Protein AF-A0A916SJQ5-F1 (afdb_monomer_lite)

Sequence (223 aa):
MTAFSNPFWVRVAGQWWITTVYLLGGLALALVLIFGSTWEMPRIVAALFAVTLALHVLEELNWPAGFHYMLNSVQKSKTPEIGPENRLSDLITNLGVQVLIIGVVIVGGNIATTIAFLIFGIGEAVVHLLFGFIIHRKLKPRGKRTIYGPGTVSALVGFLPVAIIAWVWLGSQSIGGWDIAIAILIIAVMIGVLIRLPMIVIDGRKYPELAYKSLGYFTKFVR

pLDDT: mean 95.33, std 7.26, range [48.41, 98.88]

Foldseek 3Di:
DDPCLDPVNLVVLDCVLLVVLLVLLVVLVVCCVVCVVVADLQLVLLSLVSVLLNVLCCQDPPVLHQVQLLVLVVVVHPCSQQWLDFSNLVSLQSSVVSVVSVVCNVVRHDLLSLLLLLCVLVVLLVVLLVSLVVVCVVQVVLPRDGSDDRSNCSSVVRSNVSSVSSVVVSVPDDDDPVSPVSSVVVNCCSCPPSRPPCSVVVGSVVVSSRGDPDNRPCPSRPD

Radius of gyration: 17.9 Å; chains: 1; bounding box: 52×32×49 Å

InterPro domains:
  IPR025671 Protein of unknown function with HXXEE motif [PF13787] (48-165)

Structure (mmCIF, N/CA/C/O backbone):
data_AF-A0A916SJQ5-F1
#
_entry.id   AF-A0A916SJQ5-F1
#
loop_
_atom_site.group_PDB
_atom_site.id
_atom_site.type_symbol
_atom_site.label_atom_id
_atom_site.label_alt_id
_atom_site.label_comp_id
_atom_site.label_asym_id
_atom_site.label_entity_id
_atom_site.label_seq_id
_atom_site.pdbx_PDB_ins_code
_atom_site.Cartn_x
_atom_site.Cartn_y
_atom_site.Cartn_z
_atom_site.occupancy
_atom_site.B_iso_or_equiv
_atom_site.auth_seq_id
_atom_site.auth_comp_id
_atom_site.auth_asym_id
_atom_site.auth_atom_id
_atom_site.pdbx_PDB_model_num
ATOM 1 N N . MET A 1 1 ? -33.378 -10.296 3.062 1.00 48.41 1 MET A N 1
ATOM 2 C CA . MET A 1 1 ? -31.971 -10.690 3.294 1.00 48.41 1 MET A CA 1
ATOM 3 C C . MET A 1 1 ? -31.126 -9.968 2.263 1.00 48.41 1 MET A C 1
ATOM 5 O O . MET A 1 1 ? -31.432 -10.068 1.083 1.00 48.41 1 MET A O 1
ATOM 9 N N . THR A 1 2 ? -30.158 -9.159 2.684 1.00 51.88 2 THR A N 1
ATOM 10 C CA . THR A 1 2 ? -29.263 -8.451 1.756 1.00 51.88 2 THR A CA 1
ATOM 11 C C . THR A 1 2 ? -28.243 -9.441 1.188 1.00 51.88 2 THR A C 1
ATOM 13 O O . THR A 1 2 ? -27.848 -10.377 1.886 1.00 51.88 2 THR A O 1
ATOM 16 N N . ALA A 1 3 ? -27.813 -9.264 -0.066 1.00 60.88 3 ALA A N 1
ATOM 17 C CA . ALA A 1 3 ? -26.947 -10.222 -0.768 1.00 60.88 3 ALA A CA 1
ATOM 18 C C . ALA A 1 3 ? -25.659 -10.590 0.003 1.00 60.88 3 ALA A C 1
ATOM 20 O O . ALA A 1 3 ? -25.158 -11.701 -0.157 1.00 60.88 3 ALA A O 1
ATOM 21 N N . PHE A 1 4 ? -25.167 -9.693 0.868 1.00 58.34 4 PHE A N 1
ATOM 22 C CA . PHE A 1 4 ? -23.926 -9.853 1.633 1.00 58.34 4 PHE A CA 1
ATOM 23 C C . PHE A 1 4 ? -24.076 -10.505 3.018 1.00 58.34 4 PHE A C 1
ATOM 25 O O . PHE A 1 4 ? -23.086 -10.997 3.543 1.00 58.34 4 PHE A O 1
ATOM 32 N N . SER A 1 5 ? -25.307 -10.664 3.526 1.00 58.31 5 SER A N 1
ATOM 33 C CA . SER A 1 5 ? -25.599 -11.413 4.770 1.00 58.31 5 SER A CA 1
ATOM 34 C C . SER A 1 5 ? -25.456 -12.942 4.635 1.00 58.31 5 SER A C 1
ATOM 36 O O . SER A 1 5 ? -25.729 -13.702 5.564 1.00 58.31 5 SER A O 1
ATOM 38 N N . ASN A 1 6 ? -25.033 -13.416 3.458 1.00 71.38 6 ASN A N 1
ATOM 39 C CA . ASN A 1 6 ? -24.853 -14.827 3.139 1.00 71.38 6 ASN A CA 1
ATOM 40 C C . ASN A 1 6 ? -23.522 -15.361 3.728 1.00 71.38 6 ASN A C 1
ATOM 42 O O . ASN A 1 6 ? -22.472 -14.754 3.491 1.00 71.38 6 ASN A O 1
ATOM 46 N N . PRO A 1 7 ? -23.511 -16.540 4.388 1.00 77.50 7 PRO A N 1
ATOM 47 C CA . PRO A 1 7 ? -22.293 -17.234 4.835 1.00 77.50 7 PRO A CA 1
ATOM 48 C C . PRO A 1 7 ? -21.199 -17.390 3.766 1.00 77.50 7 PRO A C 1
ATOM 50 O O . PRO A 1 7 ? -20.027 -17.589 4.084 1.00 77.50 7 PRO A O 1
ATOM 53 N N . PHE A 1 8 ? -21.560 -17.325 2.485 1.00 85.31 8 PHE A N 1
ATOM 54 C CA . PHE A 1 8 ? -20.627 -17.243 1.368 1.00 85.31 8 PHE A CA 1
ATOM 55 C C . PHE A 1 8 ? -19.673 -16.043 1.479 1.00 85.31 8 PHE A C 1
ATOM 57 O O . PHE A 1 8 ? -18.462 -16.245 1.497 1.00 85.31 8 PHE A O 1
ATOM 64 N N . TRP A 1 9 ? -20.179 -14.816 1.630 1.00 85.69 9 TRP A N 1
ATOM 65 C CA . TRP A 1 9 ? -19.341 -13.609 1.627 1.00 85.69 9 TRP A CA 1
ATOM 66 C C . TRP A 1 9 ? -18.445 -13.506 2.854 1.00 85.69 9 TRP A C 1
ATOM 68 O O . TRP A 1 9 ? -17.303 -13.070 2.751 1.00 85.69 9 TRP A O 1
ATOM 78 N N . VAL A 1 10 ? -18.913 -14.001 3.999 1.00 85.81 10 VAL A N 1
ATOM 79 C CA . VAL A 1 10 ? -18.096 -14.109 5.215 1.00 85.81 10 VAL A CA 1
ATOM 80 C C . VAL A 1 10 ? -16.912 -15.062 5.013 1.00 85.81 10 VAL A C 1
ATOM 82 O O . VAL A 1 10 ? -15.823 -14.788 5.524 1.00 85.81 10 VAL A O 1
ATOM 85 N N . ARG A 1 11 ? -17.107 -16.161 4.265 1.00 86.75 11 ARG A N 1
ATOM 86 C CA . ARG A 1 11 ? -16.040 -17.109 3.894 1.00 86.75 11 ARG A CA 1
ATOM 87 C C . ARG A 1 11 ? -15.085 -16.517 2.860 1.00 86.75 11 ARG A C 1
ATOM 89 O O . ARG A 1 11 ? -13.876 -16.671 3.008 1.00 86.75 11 ARG A O 1
ATOM 96 N N . VAL A 1 12 ? -15.611 -15.803 1.863 1.00 87.81 12 VAL A N 1
ATOM 97 C CA . VAL A 1 12 ? -14.802 -15.071 0.874 1.00 87.81 12 VAL A CA 1
ATOM 98 C C . VAL A 1 12 ? -13.928 -14.026 1.568 1.00 87.81 12 VAL A C 1
ATOM 100 O O . VAL A 1 12 ? -12.728 -13.998 1.333 1.00 87.81 12 VAL A O 1
ATOM 103 N N . ALA A 1 13 ? -14.469 -13.267 2.520 1.00 88.25 13 ALA A N 1
ATOM 104 C CA . ALA A 1 13 ? -13.726 -12.318 3.354 1.00 88.25 13 ALA A CA 1
ATOM 105 C C . ALA A 1 13 ? -12.885 -12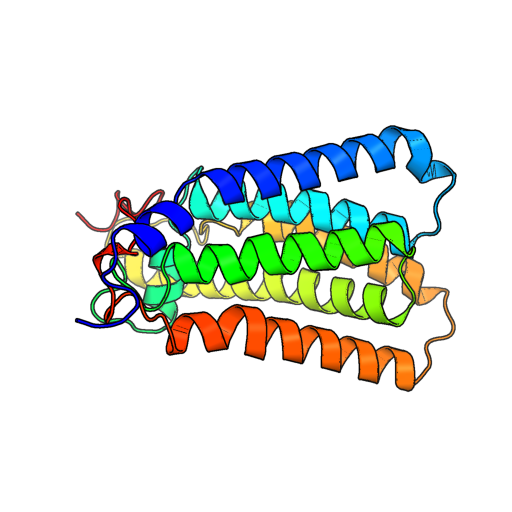.988 4.471 1.00 88.25 13 ALA A C 1
ATOM 107 O O . ALA A 1 13 ? -12.575 -12.368 5.494 1.00 88.25 13 ALA A O 1
ATOM 108 N N . GLY A 1 14 ? -12.578 -14.282 4.329 1.00 88.19 14 GLY A N 1
ATOM 109 C CA . GLY A 1 14 ? -11.693 -15.041 5.212 1.00 88.19 14 GLY A CA 1
ATOM 110 C C . GLY A 1 14 ? -10.219 -14.651 5.049 1.00 88.19 14 GLY A C 1
ATOM 111 O O . GLY A 1 14 ? -9.904 -13.562 4.595 1.00 88.19 14 GLY A O 1
ATOM 112 N N . GLN A 1 15 ? -9.301 -15.540 5.430 1.00 88.25 15 GLN A N 1
ATOM 113 C CA . GLN A 1 15 ? -7.854 -15.251 5.440 1.00 88.25 15 GLN A CA 1
ATOM 114 C C . GLN A 1 15 ? -7.110 -15.668 4.159 1.00 88.25 15 GLN A C 1
ATOM 116 O O . GLN A 1 15 ? -5.969 -15.264 3.960 1.00 88.25 15 GLN A O 1
ATOM 121 N N . TRP A 1 16 ? -7.735 -16.456 3.275 1.00 93.31 16 TRP A N 1
ATOM 122 C CA . TRP A 1 16 ? -7.068 -17.020 2.092 1.00 93.31 16 TRP A CA 1
ATOM 123 C C . TRP A 1 16 ? -6.455 -15.943 1.187 1.00 93.31 16 TRP A C 1
ATOM 125 O O . TRP A 1 16 ? -5.341 -16.118 0.705 1.00 93.31 16 TRP A O 1
ATOM 135 N N . TRP A 1 17 ? -7.142 -14.812 1.002 1.00 95.19 17 TRP A N 1
ATOM 136 C CA . TRP A 1 17 ? -6.682 -13.738 0.125 1.00 95.19 17 TRP A CA 1
ATOM 137 C C . TRP A 1 17 ? -5.464 -13.009 0.699 1.00 95.19 17 TRP A C 1
ATOM 139 O O . TRP A 1 17 ? -4.585 -12.615 -0.060 1.00 95.19 17 TRP A O 1
ATOM 149 N N . ILE A 1 18 ? -5.369 -12.886 2.028 1.00 95.25 18 ILE A N 1
ATOM 150 C CA . ILE A 1 18 ? -4.192 -12.325 2.707 1.00 95.25 18 ILE A CA 1
ATOM 151 C C . ILE A 1 18 ? -2.992 -13.238 2.450 1.00 95.25 18 ILE A C 1
ATOM 153 O O . ILE A 1 18 ? -1.923 -12.772 2.063 1.00 95.25 18 ILE A O 1
ATOM 157 N N . THR A 1 19 ? -3.185 -14.557 2.570 1.00 96.19 19 THR A N 1
ATOM 158 C CA . THR A 1 19 ? -2.159 -15.538 2.195 1.00 96.19 19 THR A CA 1
ATOM 159 C C . THR A 1 19 ? -1.771 -15.408 0.722 1.00 96.19 19 THR A C 1
ATOM 161 O O . THR A 1 19 ? -0.585 -15.439 0.408 1.00 96.19 19 THR A O 1
ATOM 164 N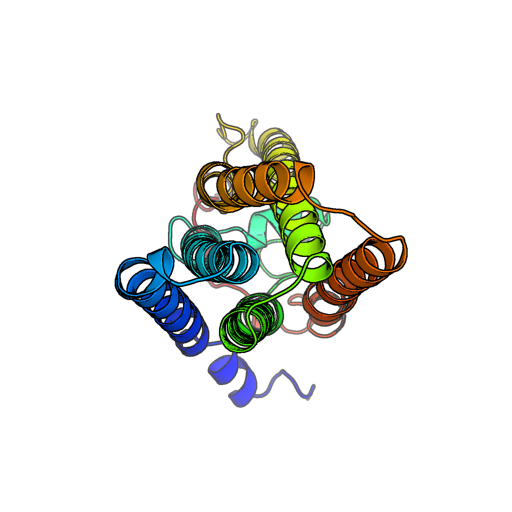 N . THR A 1 20 ? -2.731 -15.207 -0.185 1.00 97.62 20 THR A N 1
ATOM 165 C CA . THR A 1 20 ? -2.445 -14.969 -1.607 1.00 97.62 20 THR A CA 1
ATOM 166 C C . THR A 1 20 ? -1.604 -13.710 -1.817 1.00 97.62 20 THR A C 1
ATOM 168 O O . THR A 1 20 ? -0.624 -13.769 -2.553 1.00 97.62 20 THR A O 1
ATOM 171 N N . VAL A 1 21 ? -1.922 -12.599 -1.146 1.00 98.31 21 VAL A N 1
ATOM 172 C CA . VAL A 1 21 ? -1.117 -11.369 -1.212 1.00 98.31 21 VAL A CA 1
ATOM 173 C C . VAL A 1 21 ? 0.323 -11.636 -0.758 1.00 98.31 21 VAL A C 1
ATOM 175 O O . VAL A 1 21 ? 1.259 -11.248 -1.456 1.00 98.31 21 VAL A O 1
ATOM 178 N N . TYR A 1 22 ? 0.520 -12.368 0.344 1.00 98.06 22 TYR A N 1
ATOM 179 C CA . TYR A 1 22 ? 1.862 -12.731 0.815 1.00 98.06 22 TYR A CA 1
ATOM 180 C C . TYR A 1 22 ? 2.620 -13.619 -0.169 1.00 98.06 22 TYR A C 1
ATOM 182 O O . TYR A 1 22 ? 3.805 -13.390 -0.403 1.00 98.06 22 TYR A O 1
ATOM 190 N N . LEU A 1 23 ? 1.953 -14.605 -0.773 1.00 98.38 23 LEU A N 1
ATOM 191 C CA . LEU A 1 23 ? 2.570 -15.468 -1.780 1.00 98.38 23 LEU A CA 1
ATOM 192 C C . LEU A 1 23 ? 2.992 -14.672 -3.018 1.00 98.38 23 LEU A C 1
ATOM 194 O O . LEU A 1 23 ? 4.098 -14.866 -3.514 1.00 98.38 23 LEU A O 1
ATOM 198 N N . LEU A 1 24 ? 2.150 -13.749 -3.490 1.00 98.62 24 LEU A N 1
ATOM 199 C CA . LEU A 1 24 ? 2.468 -12.893 -4.635 1.00 98.62 24 LEU A CA 1
ATOM 200 C C . LEU A 1 24 ? 3.624 -11.933 -4.328 1.00 98.62 24 LEU A C 1
ATOM 202 O O . LEU A 1 24 ? 4.515 -11.779 -5.160 1.00 98.62 24 LEU A O 1
ATOM 206 N N . GLY A 1 25 ? 3.649 -11.326 -3.137 1.00 98.56 25 GLY A N 1
ATOM 207 C CA . GLY A 1 25 ? 4.765 -10.488 -2.696 1.00 98.56 25 GLY A CA 1
ATOM 208 C C . GLY A 1 25 ? 6.066 -11.280 -2.543 1.00 98.56 25 GLY A C 1
ATOM 209 O O . GLY A 1 25 ? 7.104 -10.870 -3.053 1.00 98.56 25 GLY A O 1
ATOM 210 N N . GLY A 1 26 ? 6.016 -12.456 -1.913 1.00 98.62 26 GLY A N 1
ATOM 211 C CA . GLY A 1 26 ? 7.176 -13.340 -1.768 1.00 98.62 26 GLY A CA 1
ATOM 212 C C . GLY A 1 26 ? 7.719 -13.833 -3.112 1.00 98.62 26 GLY A C 1
ATOM 213 O O . GLY A 1 26 ? 8.932 -13.842 -3.321 1.00 98.62 26 GLY A O 1
ATOM 214 N N . LEU A 1 27 ? 6.834 -14.177 -4.052 1.00 98.50 27 LEU A N 1
ATOM 215 C CA . LEU A 1 27 ? 7.220 -14.545 -5.412 1.00 98.50 27 LEU A CA 1
ATOM 216 C C . LEU A 1 27 ? 7.866 -13.366 -6.150 1.00 98.50 27 LEU A C 1
ATOM 218 O O . LEU A 1 27 ? 8.914 -13.544 -6.764 1.00 98.50 27 LEU A O 1
ATOM 222 N N . ALA A 1 28 ? 7.287 -12.165 -6.065 1.00 98.56 28 ALA A N 1
ATOM 223 C CA . ALA A 1 28 ? 7.872 -10.969 -6.666 1.00 98.56 28 ALA A CA 1
ATOM 224 C C . ALA A 1 28 ? 9.284 -10.695 -6.120 1.00 98.56 28 ALA A C 1
ATOM 226 O O . ALA A 1 28 ? 10.193 -10.423 -6.903 1.00 98.56 28 ALA A O 1
ATOM 227 N N . LEU A 1 29 ? 9.493 -10.852 -4.806 1.00 98.62 29 LEU A N 1
ATOM 228 C CA . LEU A 1 29 ? 10.816 -10.730 -4.191 1.00 98.62 29 LEU A CA 1
ATOM 229 C C . LEU A 1 29 ? 11.799 -11.756 -4.763 1.00 98.62 29 LEU A C 1
ATOM 231 O O . LEU A 1 29 ? 12.892 -11.386 -5.184 1.00 98.62 29 LEU A O 1
ATOM 235 N N . ALA A 1 30 ? 11.410 -13.032 -4.810 1.00 98.56 30 ALA A N 1
ATOM 236 C CA . ALA A 1 30 ? 12.259 -14.090 -5.350 1.00 98.56 30 ALA A CA 1
ATOM 237 C C . ALA A 1 30 ? 12.652 -13.808 -6.809 1.00 98.56 30 ALA A C 1
ATOM 239 O O . ALA A 1 30 ? 13.822 -13.928 -7.169 1.00 98.56 30 ALA A O 1
ATOM 240 N N . LEU A 1 31 ? 11.701 -13.368 -7.637 1.00 98.12 31 LEU A N 1
ATOM 241 C CA . LEU A 1 31 ? 11.968 -13.040 -9.035 1.00 98.12 31 LEU A CA 1
ATOM 242 C C . LEU A 1 31 ? 12.902 -11.833 -9.188 1.00 98.12 31 LEU A C 1
ATOM 244 O O . LEU A 1 31 ? 13.791 -11.879 -10.032 1.00 98.12 31 LEU A O 1
ATOM 248 N N . VAL A 1 32 ? 12.762 -10.790 -8.362 1.00 98.25 32 VAL A N 1
ATOM 249 C CA . VAL A 1 32 ? 13.698 -9.649 -8.362 1.00 98.25 32 VAL A CA 1
ATOM 250 C C . VAL A 1 32 ? 15.103 -10.090 -7.957 1.00 98.25 32 VAL A C 1
ATOM 252 O O . VAL A 1 32 ? 16.071 -9.672 -8.583 1.00 98.25 32 VAL A O 1
ATOM 255 N N . LEU A 1 33 ? 15.241 -10.958 -6.953 1.00 98.31 33 LEU A N 1
ATOM 256 C CA . LEU A 1 33 ? 16.553 -11.438 -6.510 1.00 98.31 33 LEU A CA 1
ATOM 257 C C . LEU A 1 33 ? 17.249 -12.322 -7.557 1.00 98.31 33 LEU A C 1
ATOM 259 O O . LEU A 1 33 ? 18.470 -12.278 -7.668 1.00 98.31 33 LEU A O 1
ATOM 263 N N . ILE A 1 34 ? 16.488 -13.112 -8.321 1.00 98.25 34 ILE A N 1
ATOM 264 C CA . ILE A 1 34 ? 17.036 -14.036 -9.327 1.00 98.25 34 ILE A CA 1
ATOM 265 C C . ILE A 1 34 ? 17.270 -13.335 -10.671 1.00 98.25 34 ILE A C 1
ATOM 267 O O . ILE A 1 34 ? 18.305 -13.535 -11.302 1.00 98.25 34 ILE A O 1
ATOM 271 N N . PHE A 1 35 ? 16.310 -12.527 -11.123 1.00 97.69 35 PHE A N 1
ATOM 272 C CA . PHE A 1 35 ? 16.274 -11.980 -12.483 1.00 97.69 35 PHE A CA 1
ATOM 273 C C . PHE A 1 35 ? 16.364 -10.455 -12.543 1.00 97.69 35 PHE A C 1
ATOM 275 O O . PHE A 1 35 ? 16.456 -9.906 -13.640 1.00 97.69 35 PHE A O 1
ATOM 282 N N . GLY A 1 36 ? 16.349 -9.750 -11.410 1.00 96.25 36 GLY A N 1
ATOM 283 C CA . GLY A 1 36 ? 16.251 -8.289 -11.376 1.00 96.25 36 GLY A CA 1
ATOM 284 C C . GLY A 1 36 ? 17.376 -7.568 -12.116 1.00 96.25 36 GLY A C 1
ATOM 285 O O . GLY A 1 36 ? 17.129 -6.524 -12.703 1.00 96.25 36 GLY A O 1
ATOM 286 N N . SER A 1 37 ? 18.578 -8.148 -12.189 1.00 97.19 37 SER A N 1
ATOM 287 C CA . SER A 1 37 ? 19.696 -7.595 -12.973 1.00 97.19 37 SER A CA 1
ATOM 288 C C . SER A 1 37 ? 19.446 -7.566 -14.486 1.00 97.19 37 SER A C 1
ATOM 290 O O . SER A 1 37 ? 20.139 -6.853 -15.204 1.00 97.19 37 SER A O 1
ATOM 292 N N . THR A 1 38 ? 18.466 -8.332 -14.972 1.00 97.69 38 THR A N 1
ATOM 293 C CA . THR A 1 38 ? 18.072 -8.406 -16.389 1.00 97.69 38 THR A CA 1
ATOM 294 C C . THR A 1 38 ? 16.826 -7.579 -16.704 1.00 97.69 38 THR A C 1
ATOM 296 O O . THR A 1 38 ? 16.363 -7.566 -17.843 1.00 97.69 38 THR A O 1
ATOM 299 N N . TRP A 1 39 ? 16.222 -6.946 -15.697 1.00 98.31 39 TRP A N 1
ATOM 300 C CA . TRP A 1 39 ? 14.952 -6.249 -15.836 1.00 98.31 39 TRP A CA 1
ATOM 301 C C . TRP A 1 39 ? 15.143 -4.747 -15.987 1.00 98.31 39 TRP A C 1
ATOM 303 O O . TRP A 1 39 ? 15.966 -4.132 -15.315 1.00 98.31 39 TRP A O 1
ATOM 313 N N . GLU A 1 40 ? 14.291 -4.149 -16.814 1.00 98.19 40 GLU A N 1
ATOM 314 C CA . GLU A 1 40 ? 14.144 -2.701 -16.869 1.00 98.19 40 GLU A CA 1
ATOM 315 C C . GLU A 1 40 ? 13.572 -2.159 -15.554 1.00 98.19 40 GLU A C 1
ATOM 317 O O . GLU A 1 40 ? 12.765 -2.807 -14.873 1.00 98.19 40 GLU A O 1
ATOM 322 N N . MET A 1 41 ? 13.954 -0.928 -15.216 1.00 98.44 41 MET A N 1
ATOM 323 C CA . MET A 1 41 ? 13.602 -0.320 -13.933 1.00 98.44 41 MET A CA 1
ATOM 324 C C . MET A 1 41 ? 12.088 -0.259 -13.649 1.00 98.44 41 MET A C 1
ATOM 326 O O . MET A 1 41 ? 11.715 -0.539 -12.511 1.00 98.44 41 MET A O 1
ATOM 330 N N . PRO A 1 42 ? 11.183 0.022 -14.615 1.00 98.69 42 PRO A N 1
ATOM 331 C CA . PRO A 1 42 ? 9.738 -0.018 -14.363 1.00 98.69 42 PRO A CA 1
ATOM 332 C C . PRO A 1 42 ? 9.242 -1.363 -13.817 1.00 98.69 42 PRO A C 1
ATOM 334 O O . PRO A 1 42 ? 8.416 -1.391 -12.903 1.00 98.69 42 PRO A O 1
ATOM 337 N N . ARG A 1 43 ? 9.788 -2.483 -14.313 1.00 98.75 43 ARG A N 1
ATOM 338 C CA . ARG A 1 43 ? 9.455 -3.820 -13.808 1.00 98.75 43 ARG A CA 1
ATOM 339 C C . ARG A 1 43 ? 9.979 -4.020 -12.390 1.00 98.75 43 ARG A C 1
ATOM 341 O O . ARG A 1 43 ? 9.258 -4.565 -11.556 1.00 98.75 43 ARG A O 1
ATOM 348 N N . ILE A 1 44 ? 11.204 -3.570 -12.111 1.00 98.75 44 ILE A N 1
ATOM 349 C CA . ILE A 1 44 ? 11.795 -3.634 -10.766 1.00 98.75 44 ILE A CA 1
ATOM 350 C C . ILE A 1 44 ? 10.944 -2.827 -9.780 1.00 98.75 44 ILE A C 1
ATOM 352 O O . ILE A 1 44 ? 10.569 -3.355 -8.738 1.00 98.75 44 ILE A O 1
ATOM 356 N N . VAL A 1 45 ? 10.573 -1.589 -10.124 1.00 98.75 45 VAL A N 1
ATOM 357 C CA . VAL A 1 45 ? 9.705 -0.732 -9.300 1.00 98.75 45 VAL A CA 1
ATOM 358 C C . VAL A 1 45 ? 8.373 -1.423 -9.020 1.00 98.75 45 VAL A C 1
ATOM 360 O O . VAL A 1 45 ? 7.980 -1.517 -7.859 1.00 98.75 45 VAL A O 1
ATOM 363 N N . ALA A 1 46 ? 7.708 -1.962 -10.047 1.00 98.81 46 ALA A N 1
ATOM 364 C CA . ALA A 1 46 ? 6.448 -2.684 -9.882 1.00 98.81 46 ALA A CA 1
ATOM 365 C C . ALA A 1 46 ? 6.598 -3.902 -8.956 1.00 98.81 46 ALA A C 1
ATOM 367 O O . ALA A 1 46 ? 5.776 -4.119 -8.066 1.00 98.81 46 ALA A O 1
ATOM 368 N N . ALA A 1 47 ? 7.669 -4.681 -9.118 1.00 98.81 47 ALA A N 1
ATOM 369 C CA . ALA A 1 47 ? 7.908 -5.861 -8.298 1.00 98.81 47 ALA A CA 1
ATOM 370 C C . ALA A 1 47 ? 8.222 -5.490 -6.841 1.00 98.81 47 ALA A C 1
ATOM 372 O O . ALA A 1 47 ? 7.662 -6.091 -5.929 1.00 98.81 47 ALA A O 1
ATOM 373 N N . LEU A 1 48 ? 9.030 -4.455 -6.597 1.00 98.81 48 LEU A N 1
ATOM 374 C CA . LEU A 1 48 ? 9.289 -3.944 -5.247 1.00 98.81 48 LEU A CA 1
ATOM 375 C C . LEU A 1 48 ? 8.024 -3.363 -4.590 1.00 98.81 48 LEU A C 1
ATOM 377 O O . LEU A 1 48 ? 7.825 -3.529 -3.383 1.00 98.81 48 LEU A O 1
ATOM 381 N N . PHE A 1 49 ? 7.137 -2.747 -5.376 1.00 98.69 49 PHE A N 1
ATOM 382 C CA . PHE A 1 49 ? 5.803 -2.347 -4.925 1.00 98.69 49 PHE A CA 1
ATOM 383 C C . PHE A 1 49 ? 4.955 -3.552 -4.512 1.00 98.69 49 PHE A C 1
ATOM 385 O O . PHE A 1 49 ? 4.328 -3.514 -3.457 1.00 98.69 49 PHE A O 1
ATOM 392 N N . ALA A 1 50 ? 4.982 -4.641 -5.286 1.00 98.81 50 ALA A N 1
ATOM 393 C CA . ALA A 1 50 ? 4.281 -5.883 -4.959 1.00 98.81 50 ALA A CA 1
ATOM 394 C C . ALA A 1 50 ? 4.790 -6.513 -3.651 1.00 98.81 50 ALA A C 1
ATOM 396 O O . ALA A 1 50 ? 3.997 -7.038 -2.869 1.00 98.81 50 ALA A O 1
ATOM 397 N N . VAL A 1 51 ? 6.103 -6.457 -3.403 1.00 98.81 51 VAL A N 1
ATOM 398 C CA . VAL A 1 51 ? 6.711 -6.902 -2.137 1.00 98.81 51 VAL A CA 1
ATOM 399 C C . VAL A 1 51 ? 6.238 -6.023 -0.986 1.00 98.81 51 VAL A C 1
ATOM 401 O O . VAL A 1 51 ? 5.813 -6.520 0.056 1.00 98.81 51 VAL A O 1
ATOM 404 N N . THR A 1 52 ? 6.288 -4.707 -1.179 1.00 98.75 52 THR A N 1
ATOM 405 C CA . THR A 1 52 ? 5.937 -3.749 -0.134 1.00 98.75 52 THR A CA 1
ATOM 406 C C . THR A 1 52 ? 4.459 -3.814 0.218 1.00 98.75 52 THR A C 1
ATOM 408 O O . THR A 1 52 ? 4.139 -3.786 1.401 1.00 98.75 52 THR A O 1
ATOM 411 N N . LEU A 1 53 ? 3.559 -3.965 -0.757 1.00 98.62 53 LEU A N 1
ATOM 412 C CA . LEU A 1 53 ? 2.130 -4.107 -0.486 1.00 98.62 53 LEU A CA 1
ATOM 413 C C . LEU A 1 53 ? 1.840 -5.344 0.374 1.00 98.62 53 LEU A C 1
ATOM 415 O O . LEU A 1 53 ? 1.043 -5.265 1.304 1.00 98.62 53 LEU A O 1
ATOM 419 N N . ALA A 1 54 ? 2.546 -6.457 0.162 1.00 98.62 54 ALA A N 1
ATOM 420 C CA . ALA A 1 54 ? 2.420 -7.619 1.039 1.00 98.62 54 ALA A CA 1
ATOM 421 C C . ALA A 1 54 ? 2.862 -7.327 2.485 1.00 98.62 54 ALA A C 1
ATOM 423 O O . ALA A 1 54 ? 2.182 -7.732 3.430 1.00 98.62 54 ALA A O 1
ATOM 424 N N . LEU A 1 55 ? 3.959 -6.588 2.672 1.00 98.56 55 LEU A N 1
ATOM 425 C CA . LEU A 1 55 ? 4.406 -6.142 3.999 1.00 98.56 55 LEU A CA 1
ATOM 426 C C . LEU A 1 55 ? 3.452 -5.112 4.622 1.00 98.56 55 LEU A C 1
ATOM 428 O O . LEU A 1 55 ? 3.276 -5.088 5.838 1.00 98.56 55 LEU A O 1
ATOM 432 N N . HIS A 1 56 ? 2.825 -4.282 3.795 1.00 98.50 56 HIS A N 1
ATOM 433 C CA . HIS A 1 56 ? 1.855 -3.283 4.218 1.00 98.50 56 HIS A CA 1
ATOM 434 C C . HIS A 1 56 ? 0.579 -3.939 4.740 1.00 98.50 56 HIS A C 1
ATOM 436 O O . HIS A 1 56 ? 0.193 -3.707 5.882 1.00 98.50 56 HIS A O 1
ATOM 442 N N . VAL A 1 57 ? 0.020 -4.883 3.978 1.00 98.00 57 VAL A N 1
ATOM 443 C CA . VAL A 1 57 ? -1.118 -5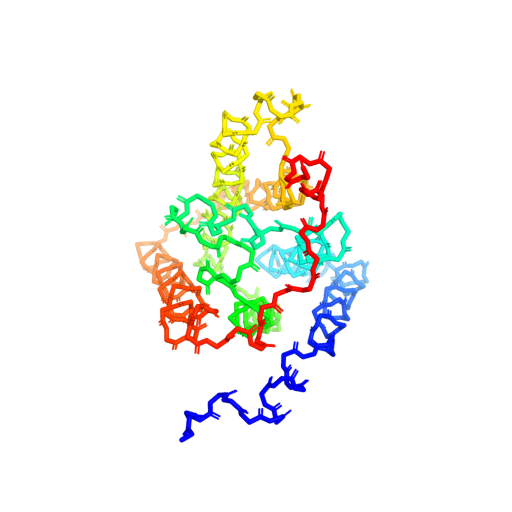.714 4.398 1.00 98.00 57 VAL A CA 1
ATOM 444 C C . VAL A 1 57 ? -0.804 -6.479 5.685 1.00 98.00 57 VAL A C 1
ATOM 446 O O . VAL A 1 57 ? -1.650 -6.564 6.579 1.00 98.00 57 VAL A O 1
ATOM 449 N N . LEU A 1 58 ? 0.422 -6.999 5.819 1.00 97.56 58 LEU A N 1
ATOM 450 C CA . LEU A 1 58 ? 0.874 -7.621 7.062 1.00 97.56 58 LEU A CA 1
ATOM 451 C C . LEU A 1 58 ? 0.783 -6.642 8.232 1.00 97.56 58 LEU A C 1
ATOM 453 O O . LEU A 1 58 ? 0.183 -6.984 9.253 1.00 97.56 58 LEU A O 1
ATOM 457 N N . GLU A 1 59 ? 1.337 -5.440 8.084 1.00 98.31 59 GLU A N 1
ATOM 458 C CA . GLU A 1 59 ? 1.336 -4.432 9.141 1.00 98.31 59 GLU A CA 1
ATOM 459 C C . GLU A 1 59 ? -0.083 -4.000 9.542 1.00 98.31 59 GLU A C 1
ATOM 461 O O . GLU A 1 59 ? -0.426 -3.937 10.729 1.00 98.31 59 GLU A O 1
ATOM 466 N N . GLU A 1 60 ? -0.918 -3.724 8.546 1.00 97.56 60 GLU A N 1
ATOM 467 C CA . GLU A 1 60 ? -2.255 -3.165 8.706 1.00 97.56 60 GLU A CA 1
ATOM 468 C C . GLU A 1 60 ? -3.276 -4.145 9.277 1.00 97.56 60 GLU A C 1
ATOM 470 O O . GLU A 1 60 ? -4.135 -3.743 10.080 1.00 97.56 60 GLU A O 1
ATOM 475 N N . LEU A 1 61 ? -3.185 -5.420 8.883 1.00 95.44 61 LEU A N 1
ATOM 476 C CA . LEU A 1 61 ? -4.249 -6.401 9.114 1.00 95.44 61 LEU A CA 1
ATOM 477 C C . LEU A 1 61 ? -3.866 -7.521 10.079 1.00 95.44 61 LEU A C 1
ATOM 479 O O . LEU A 1 61 ? -4.736 -7.997 10.810 1.00 95.44 61 LEU A O 1
ATOM 483 N N . ASN A 1 62 ? -2.591 -7.918 10.127 1.00 94.38 62 ASN A N 1
ATOM 484 C CA . ASN A 1 62 ? -2.167 -9.099 10.884 1.00 94.38 62 ASN A CA 1
ATOM 485 C C . ASN A 1 62 ? -1.223 -8.770 12.048 1.00 94.38 62 ASN A C 1
ATOM 487 O O . ASN A 1 62 ? -1.404 -9.318 13.137 1.00 94.38 62 ASN A O 1
ATOM 491 N N . TRP A 1 63 ? -0.231 -7.894 11.860 1.00 94.62 63 TRP A N 1
ATOM 492 C CA . TRP A 1 63 ? 0.737 -7.572 12.905 1.00 94.62 63 TRP A CA 1
ATOM 493 C C . TRP A 1 63 ? 1.382 -6.183 12.740 1.00 94.62 63 TRP A C 1
ATOM 495 O O . TRP A 1 63 ? 2.221 -6.014 11.864 1.00 94.62 63 TRP A O 1
ATOM 505 N N . PRO A 1 64 ? 1.077 -5.199 13.609 1.00 96.19 64 PRO A N 1
ATOM 506 C CA . PRO A 1 64 ? 0.269 -5.308 14.826 1.00 96.19 64 PRO A CA 1
ATOM 507 C C . PRO A 1 64 ? -1.247 -5.214 14.587 1.00 96.19 64 PRO A C 1
ATOM 509 O O . PRO A 1 64 ? -2.005 -5.277 15.560 1.00 96.19 64 PRO A O 1
ATOM 512 N N . ALA A 1 65 ? -1.678 -5.074 13.330 1.00 96.62 65 ALA A N 1
ATOM 513 C CA . ALA A 1 65 ? -3.067 -4.921 12.913 1.00 96.62 65 ALA A CA 1
ATOM 514 C C . ALA A 1 65 ? -3.762 -3.654 13.447 1.00 96.62 65 ALA A C 1
ATOM 516 O O . ALA A 1 65 ? -3.306 -2.995 14.387 1.00 96.62 65 ALA A O 1
ATOM 517 N N . GLY A 1 66 ? -4.935 -3.349 12.892 1.00 96.88 66 GLY A N 1
ATOM 518 C CA . GLY A 1 66 ? -5.832 -2.305 13.397 1.00 96.88 66 GLY A CA 1
ATOM 519 C C . GLY A 1 66 ? -5.952 -1.080 12.497 1.00 96.88 66 GLY A C 1
ATOM 520 O O . GLY A 1 66 ? -6.478 -0.062 12.953 1.00 96.88 66 GLY A O 1
ATOM 521 N N . PHE A 1 67 ? -5.487 -1.160 11.245 1.00 97.81 67 PHE A N 1
ATOM 522 C CA . PHE A 1 67 ? -5.671 -0.080 10.276 1.00 97.81 67 PHE A CA 1
ATOM 523 C C . PHE A 1 67 ? -7.150 0.292 10.116 1.00 97.81 67 PHE A C 1
ATOM 525 O O . PHE A 1 67 ? -7.481 1.465 10.259 1.00 97.81 67 PHE A O 1
ATOM 532 N N . HIS A 1 68 ? -8.047 -0.698 10.024 1.00 97.06 68 HIS A N 1
ATOM 533 C CA . HIS A 1 68 ? -9.493 -0.461 9.944 1.00 97.06 68 HIS A CA 1
ATOM 534 C C . HIS A 1 68 ? -10.045 0.468 11.021 1.00 97.06 68 HIS A C 1
ATOM 536 O O . HIS A 1 68 ? -10.793 1.403 10.735 1.00 97.06 68 HIS A O 1
ATOM 542 N N . TYR A 1 69 ? -9.631 0.287 12.274 1.00 97.38 69 TYR A N 1
ATOM 543 C CA . TYR A 1 69 ? -10.077 1.158 13.353 1.00 97.38 69 TYR A CA 1
ATOM 544 C C . TYR A 1 69 ? -9.549 2.590 13.178 1.00 97.38 69 TYR A C 1
ATOM 546 O O . TYR A 1 69 ? -10.266 3.562 13.456 1.00 97.38 69 TYR A O 1
ATOM 554 N N . MET A 1 70 ? -8.299 2.738 12.722 1.00 97.69 70 MET A N 1
ATOM 555 C CA . MET A 1 70 ? -7.699 4.037 12.423 1.00 97.69 70 MET A CA 1
ATOM 556 C C . MET A 1 70 ? -8.421 4.721 11.264 1.00 97.69 70 MET A C 1
ATOM 558 O O . MET A 1 70 ? -8.887 5.848 11.442 1.00 97.69 70 MET A O 1
ATOM 562 N N . LEU A 1 71 ? -8.567 4.046 10.123 1.00 97.44 71 LEU A N 1
ATOM 563 C CA . LEU A 1 71 ? -9.200 4.601 8.934 1.00 97.44 71 LEU A CA 1
ATOM 564 C C . LEU A 1 71 ? -10.657 4.982 9.215 1.00 97.44 71 LEU A C 1
ATOM 566 O O . LEU A 1 71 ? -11.073 6.111 8.940 1.00 97.44 71 LEU A O 1
ATOM 570 N N . ASN A 1 72 ? -11.423 4.099 9.855 1.00 97.56 72 ASN A N 1
ATOM 571 C CA . ASN A 1 72 ? -12.810 4.381 10.222 1.00 97.56 72 ASN A CA 1
ATOM 572 C C . ASN A 1 72 ? -12.922 5.540 11.221 1.00 97.56 72 ASN A C 1
ATOM 574 O O . ASN A 1 72 ? -13.839 6.363 11.131 1.00 97.56 72 ASN A O 1
ATOM 578 N N . SER A 1 73 ? -11.972 5.652 12.156 1.00 96.81 73 SER A N 1
ATOM 579 C CA . SER A 1 73 ? -11.891 6.789 13.078 1.00 96.81 73 SER A CA 1
ATOM 580 C C . SER A 1 73 ? -11.600 8.104 12.357 1.00 96.81 73 SER A C 1
ATOM 582 O O . SER A 1 73 ? -12.219 9.116 12.690 1.00 96.81 73 SER A O 1
ATOM 584 N N . VAL A 1 74 ? -10.678 8.106 11.391 1.00 95.88 74 VAL A N 1
ATOM 585 C CA . VAL A 1 74 ? -10.341 9.287 10.579 1.00 95.88 74 VAL A CA 1
ATOM 586 C C . VAL A 1 74 ? -11.530 9.704 9.711 1.00 95.88 74 VAL A C 1
ATOM 588 O O . VAL A 1 74 ? -11.830 10.892 9.610 1.00 95.88 74 VAL A O 1
ATOM 591 N N . GLN A 1 75 ? -12.291 8.738 9.194 1.00 94.69 75 GLN A N 1
ATOM 592 C CA . GLN A 1 75 ? -13.556 8.968 8.488 1.00 94.69 75 GLN A CA 1
ATOM 593 C C . GLN A 1 75 ? -14.721 9.380 9.402 1.00 94.69 75 GLN A C 1
ATOM 595 O O . GLN A 1 75 ? -15.863 9.472 8.951 1.00 94.69 75 GLN A O 1
ATOM 600 N N . LYS A 1 76 ? -14.447 9.663 10.682 1.00 94.25 76 LYS A N 1
ATOM 601 C CA . LYS A 1 76 ? -15.424 10.124 11.677 1.00 94.25 76 LYS A CA 1
ATOM 602 C C . LYS A 1 76 ? -16.582 9.141 11.886 1.00 94.25 76 LYS A C 1
ATOM 604 O O . LYS A 1 76 ? -17.698 9.553 12.206 1.00 94.25 76 LYS A O 1
ATOM 609 N N . SER A 1 77 ? -16.327 7.841 11.734 1.00 94.62 77 SER A N 1
ATOM 610 C CA . SER A 1 77 ? -17.308 6.817 12.090 1.00 94.62 77 SER A CA 1
ATOM 611 C C . SER A 1 77 ? -17.648 6.887 13.578 1.00 94.62 77 SER A C 1
ATOM 613 O O . SER A 1 77 ? -16.760 7.046 14.420 1.00 94.62 77 SER A O 1
ATOM 615 N N . LYS A 1 78 ? -18.939 6.742 13.902 1.00 94.19 78 LYS A N 1
ATOM 616 C CA . LYS A 1 78 ? -19.418 6.619 15.289 1.00 94.19 78 LYS A CA 1
ATOM 617 C C . LYS A 1 78 ? -19.110 5.239 15.888 1.00 94.19 78 LYS A C 1
ATOM 619 O O . LYS A 1 78 ? -18.998 5.139 17.101 1.00 94.19 78 LYS A O 1
ATOM 624 N N . THR A 1 79 ? -18.945 4.226 15.036 1.00 94.31 79 THR A N 1
ATOM 625 C CA . THR A 1 79 ? -18.657 2.822 15.383 1.00 94.31 79 THR A CA 1
ATOM 626 C C . THR A 1 79 ? -17.436 2.340 14.581 1.00 94.31 79 THR A C 1
ATOM 628 O O . THR A 1 79 ? -17.577 1.537 13.648 1.00 94.31 79 THR A O 1
ATOM 631 N N . PRO A 1 80 ? -16.242 2.917 14.825 1.00 95.69 80 PRO A N 1
ATOM 632 C CA . PRO A 1 80 ? -15.041 2.666 14.022 1.00 95.69 80 PRO A CA 1
ATOM 633 C C . PRO A 1 80 ? -14.538 1.215 14.057 1.00 95.69 80 PRO A C 1
ATOM 635 O O . PRO A 1 80 ? -13.809 0.799 13.162 1.00 95.69 80 PRO A O 1
ATOM 638 N N . GLU A 1 81 ? -14.940 0.443 15.061 1.00 94.38 81 GLU A N 1
ATOM 639 C CA . GLU A 1 81 ? -14.712 -0.998 15.178 1.00 94.38 81 GLU A CA 1
ATOM 640 C C . GLU A 1 81 ? -15.509 -1.834 14.165 1.00 94.38 81 GLU A C 1
ATOM 642 O O . GLU A 1 81 ? -15.122 -2.962 13.875 1.00 94.38 81 GLU A O 1
ATOM 647 N N . ILE A 1 82 ? -16.592 -1.282 13.606 1.00 93.25 82 ILE A N 1
ATOM 648 C CA . ILE A 1 82 ? -17.493 -1.996 12.686 1.00 93.25 82 ILE A CA 1
ATOM 649 C C . ILE A 1 82 ? -17.282 -1.570 11.228 1.00 93.25 82 ILE A C 1
ATOM 651 O O . ILE A 1 82 ? -17.323 -2.407 10.332 1.00 93.25 82 ILE A O 1
ATOM 655 N N . GLY A 1 83 ? -17.096 -0.274 10.966 1.00 93.12 83 GLY A N 1
ATOM 656 C CA . GLY A 1 83 ? -16.993 0.252 9.602 1.00 93.12 83 GLY A CA 1
ATOM 657 C C . GLY A 1 83 ? -16.816 1.772 9.552 1.00 93.12 83 GLY A C 1
ATOM 658 O O . GLY A 1 83 ? -16.825 2.420 10.609 1.00 93.12 83 GLY A O 1
ATOM 659 N N . PRO A 1 84 ? -16.682 2.385 8.358 1.00 94.19 84 PRO A N 1
ATOM 660 C CA . PRO A 1 84 ? -17.072 1.838 7.049 1.00 94.19 84 PRO A CA 1
ATOM 661 C C . PRO A 1 84 ? -16.241 0.683 6.475 1.00 94.19 84 PRO A C 1
ATOM 663 O O . PRO A 1 84 ? -16.807 -0.180 5.813 1.00 94.19 84 PRO A O 1
ATOM 666 N N . GLU A 1 85 ? -14.936 0.646 6.726 1.00 96.25 85 GLU A N 1
ATOM 667 C CA . GLU A 1 85 ? -14.030 -0.405 6.246 1.00 96.25 85 GLU A CA 1
ATOM 668 C C . GLU A 1 85 ? -14.293 -1.752 6.917 1.00 96.25 85 GLU A C 1
ATOM 670 O O . GLU A 1 85 ? -14.557 -1.806 8.123 1.00 96.25 85 GLU A O 1
ATOM 675 N N . ASN A 1 86 ? -14.183 -2.838 6.152 1.00 95.44 86 ASN A N 1
ATOM 676 C CA . ASN A 1 86 ? -14.304 -4.203 6.647 1.00 95.44 86 ASN A CA 1
ATOM 677 C C . ASN A 1 86 ? -13.464 -5.197 5.826 1.00 95.44 86 ASN A C 1
ATOM 679 O O . ASN A 1 86 ? -12.814 -4.848 4.847 1.00 95.44 86 ASN A O 1
ATOM 683 N N . ARG A 1 87 ? -13.510 -6.479 6.200 1.00 95.56 87 ARG A N 1
ATOM 684 C CA . ARG A 1 87 ? -12.675 -7.521 5.580 1.00 95.56 87 ARG A CA 1
ATOM 685 C C . ARG A 1 87 ? -12.917 -7.709 4.079 1.00 95.56 87 ARG A C 1
ATOM 687 O O . ARG A 1 87 ? -12.005 -8.130 3.375 1.00 95.56 87 ARG A O 1
ATOM 694 N N . LEU A 1 88 ? -14.133 -7.461 3.587 1.00 95.19 88 LEU A N 1
ATOM 695 C CA . LEU A 1 88 ? -14.458 -7.640 2.169 1.00 95.19 88 LEU A CA 1
ATOM 696 C C . LEU A 1 88 ? -14.037 -6.429 1.332 1.00 95.19 88 LEU A C 1
ATOM 698 O O . LEU A 1 88 ? -13.548 -6.624 0.221 1.00 95.19 88 LEU A O 1
ATOM 702 N N . SER A 1 89 ? -14.181 -5.204 1.854 1.00 95.88 89 SER A N 1
ATOM 703 C CA . SER A 1 89 ? -13.599 -4.031 1.189 1.00 95.88 89 SER A CA 1
ATOM 704 C C . SER A 1 89 ? -12.083 -4.172 1.083 1.00 95.88 89 SER A C 1
ATOM 706 O O . SER A 1 89 ? -11.536 -3.943 0.011 1.00 95.88 89 SER A O 1
ATOM 708 N N . ASP A 1 90 ? -11.424 -4.653 2.139 1.00 96.06 90 ASP A N 1
ATOM 709 C CA . ASP A 1 90 ? -9.963 -4.785 2.167 1.00 96.06 90 ASP A CA 1
ATOM 710 C C . ASP A 1 90 ? -9.460 -5.883 1.248 1.00 96.06 90 ASP A C 1
ATOM 712 O O . ASP A 1 90 ? -8.394 -5.731 0.662 1.00 96.06 90 ASP A O 1
ATOM 716 N N . LEU A 1 91 ? -10.225 -6.964 1.076 1.00 96.88 91 LEU A N 1
ATOM 717 C CA . LEU A 1 91 ? -9.941 -7.965 0.053 1.00 96.88 91 LEU A CA 1
ATOM 718 C C . LEU A 1 91 ? -9.909 -7.304 -1.326 1.00 96.88 91 LEU A C 1
ATOM 720 O O . LEU A 1 91 ? -8.932 -7.462 -2.054 1.00 96.88 91 LEU A O 1
ATOM 724 N N . ILE A 1 92 ? -10.961 -6.562 -1.687 1.00 96.31 92 ILE A N 1
ATOM 725 C CA . ILE A 1 92 ? -11.066 -5.925 -3.008 1.00 96.31 92 ILE A CA 1
ATOM 726 C C . ILE A 1 92 ? -9.927 -4.926 -3.207 1.00 96.31 92 ILE A C 1
ATOM 728 O O . ILE A 1 92 ? -9.275 -4.961 -4.249 1.00 96.31 92 ILE A O 1
ATOM 732 N N . THR A 1 93 ? -9.655 -4.093 -2.203 1.00 96.06 93 THR A N 1
ATOM 733 C CA . THR A 1 93 ? -8.548 -3.138 -2.231 1.00 96.06 93 THR A CA 1
ATOM 734 C C . THR A 1 93 ? -7.215 -3.862 -2.390 1.00 96.06 93 THR A C 1
ATOM 736 O O . THR A 1 93 ? -6.533 -3.707 -3.396 1.00 96.06 93 THR A O 1
ATOM 739 N N . ASN A 1 94 ? -6.837 -4.688 -1.420 1.00 97.62 94 ASN A N 1
ATOM 740 C CA . ASN A 1 94 ? -5.472 -5.179 -1.305 1.00 97.62 94 ASN A CA 1
ATOM 741 C C . ASN A 1 94 ? -5.169 -6.304 -2.291 1.00 97.62 94 ASN A C 1
ATOM 743 O O . ASN A 1 94 ? -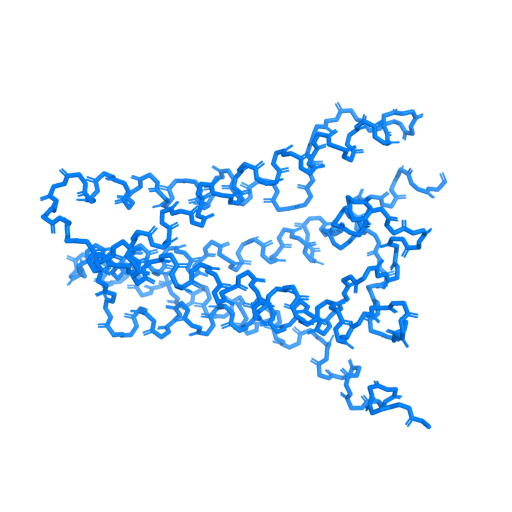4.158 -6.244 -2.986 1.00 97.62 94 ASN A O 1
ATOM 747 N N . LEU A 1 95 ? -6.042 -7.313 -2.408 1.00 97.75 95 LEU A N 1
ATOM 748 C CA . LEU A 1 95 ? -5.838 -8.372 -3.399 1.00 97.75 95 LEU A CA 1
ATOM 749 C C . LEU A 1 95 ? -6.019 -7.823 -4.817 1.00 97.75 95 LEU A C 1
ATOM 751 O O . LEU A 1 95 ? -5.233 -8.164 -5.698 1.00 97.75 95 LEU A O 1
ATOM 755 N N . GLY A 1 96 ? -7.018 -6.963 -5.041 1.00 97.31 96 GLY A N 1
ATOM 756 C CA . GLY A 1 96 ? -7.250 -6.349 -6.349 1.00 97.31 96 GLY A CA 1
ATOM 757 C C . GLY A 1 96 ? -6.051 -5.526 -6.813 1.00 97.31 96 GLY A C 1
ATOM 758 O O . GLY A 1 96 ? -5.551 -5.745 -7.916 1.00 97.31 96 GLY A O 1
ATOM 759 N N . VAL A 1 97 ? -5.529 -4.644 -5.954 1.00 97.44 97 VAL A N 1
ATOM 760 C CA . VAL A 1 97 ? -4.315 -3.874 -6.256 1.00 97.44 97 VAL A CA 1
ATOM 761 C C . VAL A 1 97 ? -3.110 -4.800 -6.436 1.00 97.44 97 VAL A C 1
ATOM 763 O O . VAL A 1 97 ? -2.400 -4.652 -7.427 1.00 97.44 97 VAL A O 1
ATOM 766 N N . GLN A 1 98 ? -2.902 -5.798 -5.569 1.00 98.38 98 GLN A N 1
ATOM 767 C CA . GLN A 1 98 ? -1.791 -6.747 -5.716 1.00 98.38 98 GLN A CA 1
ATOM 768 C C . GLN A 1 98 ? -1.820 -7.450 -7.081 1.00 98.38 98 GLN A C 1
ATOM 770 O O . GLN A 1 98 ? -0.789 -7.543 -7.744 1.00 98.38 98 GLN A O 1
ATOM 775 N N . VAL A 1 99 ? -2.989 -7.914 -7.535 1.00 98.31 99 VAL A N 1
ATOM 776 C CA . VAL A 1 99 ? -3.146 -8.563 -8.848 1.00 98.31 99 VAL A CA 1
ATOM 777 C C . VAL A 1 99 ? -2.816 -7.600 -9.989 1.00 98.31 99 VAL A C 1
ATOM 779 O O . VAL A 1 99 ? -2.113 -7.991 -10.921 1.00 98.31 99 VAL A O 1
ATOM 782 N N . LEU A 1 100 ? -3.259 -6.341 -9.913 1.00 98.06 100 LEU A N 1
ATOM 783 C CA . LEU A 1 100 ? -2.919 -5.332 -10.921 1.00 98.06 100 LEU A CA 1
ATOM 784 C C . LEU A 1 100 ? -1.413 -5.063 -10.972 1.00 98.06 100 LEU A C 1
ATOM 786 O O . LEU A 1 100 ? -0.842 -5.032 -12.061 1.00 98.06 100 LEU A O 1
ATOM 790 N N . ILE A 1 101 ? -0.756 -4.932 -9.816 1.00 98.50 101 ILE A N 1
ATOM 791 C CA . ILE A 1 101 ? 0.697 -4.732 -9.745 1.00 98.50 101 ILE A CA 1
ATOM 792 C C . ILE A 1 101 ? 1.431 -5.925 -10.366 1.00 98.50 101 ILE A C 1
ATOM 794 O O . ILE A 1 101 ? 2.338 -5.728 -11.171 1.00 98.50 101 ILE A O 1
ATOM 798 N N . ILE A 1 102 ? 1.022 -7.161 -10.062 1.00 98.56 102 ILE A N 1
ATOM 799 C CA . ILE A 1 102 ? 1.606 -8.360 -10.682 1.00 98.56 102 ILE A CA 1
ATOM 800 C C . ILE A 1 102 ? 1.394 -8.364 -12.201 1.00 98.56 102 ILE A C 1
ATOM 802 O O . ILE A 1 102 ? 2.315 -8.707 -12.942 1.00 98.56 102 ILE A O 1
ATOM 806 N N . GLY A 1 103 ? 0.234 -7.911 -12.683 1.00 98.50 103 GLY A N 1
ATOM 807 C CA . GLY A 1 103 ? 0.006 -7.676 -14.108 1.00 98.50 103 GLY A CA 1
ATOM 808 C C . GLY A 1 103 ? 1.049 -6.730 -14.714 1.00 98.50 103 GLY A C 1
ATOM 809 O O . GLY A 1 103 ? 1.627 -7.047 -15.753 1.00 98.50 103 GLY A O 1
ATOM 810 N N . VAL A 1 104 ? 1.363 -5.624 -14.027 1.00 98.56 104 VAL A N 1
ATOM 811 C CA . VAL A 1 104 ? 2.417 -4.679 -14.438 1.00 98.56 104 VAL A CA 1
ATOM 812 C C . VAL A 1 104 ? 3.800 -5.341 -14.454 1.00 98.56 104 VAL A C 1
ATOM 814 O O . VAL A 1 104 ? 4.550 -5.147 -15.411 1.00 98.56 104 VAL A O 1
ATOM 817 N N . VAL A 1 105 ? 4.133 -6.166 -13.455 1.00 98.50 105 VAL A N 1
ATOM 818 C CA . VAL A 1 105 ? 5.403 -6.917 -13.418 1.00 98.50 105 VAL A CA 1
ATOM 819 C C . VAL A 1 105 ? 5.544 -7.816 -14.650 1.00 98.50 105 VAL A C 1
ATOM 821 O O . VAL A 1 105 ? 6.585 -7.793 -15.312 1.00 98.50 105 VAL A O 1
ATOM 824 N N . ILE A 1 106 ? 4.491 -8.562 -14.996 1.00 98.31 106 ILE A N 1
ATOM 825 C CA . ILE A 1 106 ? 4.484 -9.485 -16.141 1.00 98.31 106 ILE A CA 1
ATOM 826 C C . ILE A 1 106 ? 4.717 -8.724 -17.452 1.00 98.31 106 ILE A C 1
ATOM 828 O O . ILE A 1 106 ? 5.607 -9.088 -18.223 1.00 98.31 106 ILE A O 1
ATOM 832 N N . VAL A 1 107 ? 3.979 -7.634 -17.688 1.00 97.81 107 VAL A N 1
ATOM 833 C CA . VAL A 1 107 ? 4.113 -6.851 -18.933 1.00 97.81 107 VAL A CA 1
ATOM 834 C C . VAL A 1 107 ? 5.364 -5.966 -18.965 1.00 97.81 107 VAL A C 1
ATOM 836 O O . VAL A 1 107 ? 5.761 -5.518 -20.033 1.00 97.81 107 VAL A O 1
ATOM 839 N N . GLY A 1 108 ? 6.021 -5.749 -17.821 1.00 96.94 108 GLY A N 1
ATOM 840 C CA . GLY A 1 108 ? 7.282 -5.008 -17.700 1.00 96.94 108 GLY A CA 1
ATOM 841 C C . GLY A 1 108 ? 7.161 -3.542 -17.284 1.00 96.94 108 GLY A C 1
ATOM 842 O O . GLY A 1 108 ? 8.184 -2.912 -17.034 1.00 96.94 108 GLY A O 1
ATOM 843 N N . GLY A 1 109 ? 5.941 -3.020 -17.144 1.00 97.31 109 GLY A N 1
ATOM 844 C CA . GLY A 1 109 ? 5.694 -1.617 -16.813 1.00 97.31 109 GLY A CA 1
ATOM 845 C C . GLY A 1 109 ? 6.168 -0.630 -17.884 1.00 97.31 109 GLY A C 1
ATOM 846 O O . GLY A 1 109 ? 6.726 -0.991 -18.916 1.00 97.31 109 GLY A O 1
ATOM 847 N N . ASN A 1 110 ? 5.893 0.646 -17.649 1.00 98.31 110 ASN A N 1
ATOM 848 C CA . ASN A 1 110 ? 6.303 1.769 -18.487 1.00 98.31 110 ASN A CA 1
ATOM 849 C C . ASN A 1 110 ? 6.424 3.054 -17.646 1.00 98.31 110 ASN A C 1
ATOM 851 O O . ASN A 1 110 ? 6.207 3.036 -16.432 1.00 98.31 110 ASN A O 1
ATOM 855 N N . ILE A 1 111 ? 6.753 4.178 -18.293 1.00 98.69 111 ILE A N 1
ATOM 856 C CA . ILE A 1 111 ? 6.882 5.490 -17.640 1.00 98.69 111 ILE A CA 1
ATOM 857 C C . ILE A 1 111 ? 5.605 5.846 -16.864 1.00 98.69 111 ILE A C 1
ATOM 859 O O . ILE A 1 111 ? 5.692 6.167 -15.680 1.00 98.69 111 ILE A O 1
ATOM 863 N N . ALA A 1 112 ? 4.423 5.712 -17.474 1.00 98.62 112 ALA A N 1
ATOM 864 C CA . ALA A 1 112 ? 3.147 6.027 -16.829 1.00 98.62 112 ALA A CA 1
ATOM 865 C C . ALA A 1 112 ? 2.897 5.209 -15.548 1.00 98.62 112 ALA A C 1
ATOM 867 O O . ALA A 1 112 ? 2.552 5.772 -14.508 1.00 98.62 112 ALA A O 1
ATOM 868 N N . THR A 1 113 ? 3.113 3.889 -15.576 1.00 98.62 113 THR A N 1
ATOM 869 C CA . THR A 1 113 ? 2.962 3.052 -14.373 1.00 98.62 113 THR A CA 1
ATOM 870 C C . THR A 1 113 ? 3.988 3.413 -13.302 1.00 98.62 113 THR A C 1
ATOM 872 O O . THR A 1 113 ? 3.656 3.422 -12.121 1.00 98.62 113 THR A O 1
ATOM 875 N N . THR A 1 114 ? 5.213 3.773 -13.694 1.00 98.81 114 THR A N 1
ATOM 876 C CA . THR A 1 114 ? 6.257 4.203 -12.753 1.00 98.81 114 THR A CA 1
ATOM 877 C C . THR A 1 114 ? 5.911 5.542 -12.099 1.00 98.81 114 THR A C 1
ATOM 879 O O . THR A 1 114 ? 6.112 5.697 -10.896 1.00 98.81 114 THR A O 1
ATOM 882 N N . ILE A 1 115 ? 5.321 6.486 -12.843 1.00 98.88 115 ILE A N 1
ATOM 883 C CA . ILE A 1 115 ? 4.786 7.739 -12.282 1.00 98.88 115 ILE A CA 1
ATOM 884 C C . ILE A 1 115 ? 3.636 7.440 -11.312 1.00 98.88 115 ILE A C 1
ATOM 886 O O . ILE A 1 115 ? 3.581 8.034 -10.236 1.00 98.88 115 ILE A O 1
ATOM 890 N N . ALA A 1 116 ? 2.740 6.504 -11.641 1.00 98.75 116 ALA A N 1
ATOM 891 C CA . ALA A 1 116 ? 1.669 6.106 -10.728 1.00 98.75 116 ALA A CA 1
ATOM 892 C C . ALA A 1 116 ? 2.241 5.533 -9.418 1.00 98.75 116 ALA A C 1
ATOM 894 O O . ALA A 1 116 ? 1.855 5.973 -8.338 1.00 98.75 116 ALA A O 1
ATOM 895 N N . PHE A 1 117 ? 3.224 4.632 -9.489 1.00 98.75 117 PHE A N 1
ATOM 896 C CA . PHE A 1 117 ? 3.908 4.104 -8.304 1.00 98.75 117 PHE A CA 1
ATOM 897 C C . PHE A 1 117 ? 4.605 5.189 -7.479 1.00 98.75 117 PHE A C 1
ATOM 899 O O . PHE A 1 117 ? 4.488 5.196 -6.256 1.00 98.75 117 PHE A O 1
ATOM 906 N N . LEU A 1 118 ? 5.271 6.144 -8.128 1.00 98.81 118 LEU A N 1
ATOM 907 C CA . LEU A 1 118 ? 5.857 7.306 -7.463 1.00 98.81 118 LEU A CA 1
ATOM 908 C C . LEU A 1 118 ? 4.801 8.105 -6.678 1.00 98.81 118 LEU A C 1
ATOM 910 O O . LEU A 1 118 ? 4.980 8.361 -5.486 1.00 98.81 118 LEU A O 1
ATOM 914 N N . ILE A 1 119 ? 3.702 8.485 -7.338 1.00 98.69 119 ILE A N 1
ATOM 915 C CA . ILE A 1 119 ? 2.628 9.281 -6.726 1.00 98.69 119 ILE A CA 1
ATOM 916 C C . ILE A 1 119 ? 1.993 8.509 -5.570 1.00 98.69 119 ILE A C 1
ATOM 918 O O . ILE A 1 119 ? 1.814 9.071 -4.490 1.00 98.69 119 ILE A O 1
ATOM 922 N N . PHE A 1 120 ? 1.680 7.229 -5.778 1.00 98.31 120 PHE A N 1
ATOM 923 C CA . PHE A 1 120 ? 1.071 6.389 -4.753 1.00 98.31 120 PHE A CA 1
ATOM 924 C C . PHE A 1 120 ? 2.003 6.209 -3.555 1.00 98.31 120 PHE A C 1
ATOM 926 O O . PHE A 1 120 ? 1.575 6.410 -2.428 1.00 98.31 120 PHE A O 1
ATOM 933 N N . GLY A 1 121 ? 3.285 5.899 -3.769 1.00 98.50 121 GLY A N 1
ATOM 934 C CA . GLY A 1 121 ? 4.208 5.645 -2.662 1.00 98.50 121 GLY A CA 1
ATOM 935 C C . GLY A 1 121 ? 4.494 6.876 -1.802 1.00 98.50 121 GLY A C 1
ATOM 936 O O . GLY A 1 121 ? 4.550 6.768 -0.577 1.00 98.50 121 GLY A O 1
ATOM 937 N N . ILE A 1 122 ? 4.605 8.060 -2.417 1.00 98.75 122 ILE A N 1
ATOM 938 C CA . ILE A 1 122 ? 4.673 9.326 -1.669 1.00 98.75 122 ILE A CA 1
ATOM 939 C C . ILE A 1 122 ? 3.338 9.597 -0.965 1.00 98.75 122 ILE A C 1
ATOM 941 O O . ILE A 1 122 ? 3.322 9.966 0.211 1.00 98.75 122 ILE A O 1
ATOM 945 N N . GLY A 1 123 ? 2.225 9.408 -1.678 1.00 98.25 123 GLY A N 1
ATOM 946 C CA . GLY A 1 123 ? 0.874 9.593 -1.159 1.00 98.25 123 GLY A CA 1
ATOM 947 C C . GLY A 1 123 ? 0.615 8.757 0.090 1.00 98.25 123 GLY A C 1
ATOM 948 O O . GLY A 1 123 ? 0.179 9.309 1.096 1.00 98.25 123 GLY A O 1
ATOM 949 N N . GLU A 1 124 ? 0.967 7.473 0.068 1.00 98.00 124 GLU A N 1
ATOM 950 C CA . GLU A 1 124 ? 0.802 6.566 1.204 1.00 98.00 124 GLU A CA 1
ATOM 951 C C . GLU A 1 124 ? 1.614 6.999 2.419 1.00 98.00 124 GLU A C 1
ATOM 953 O O . GLU A 1 124 ? 1.083 7.095 3.527 1.00 98.00 124 GLU A O 1
ATOM 958 N N . ALA A 1 125 ? 2.884 7.363 2.229 1.00 98.50 125 ALA A N 1
ATOM 959 C CA . ALA A 1 125 ? 3.705 7.882 3.319 1.00 98.50 125 ALA A CA 1
ATOM 960 C C . ALA A 1 125 ? 3.076 9.128 3.968 1.00 98.50 125 ALA A C 1
ATOM 962 O O . ALA A 1 125 ? 2.986 9.219 5.197 1.00 98.50 125 ALA A O 1
ATOM 963 N N . VAL A 1 126 ? 2.589 10.072 3.156 1.00 98.56 126 VAL A N 1
ATOM 964 C CA . VAL A 1 126 ? 1.922 11.286 3.646 1.00 98.56 126 VAL A CA 1
ATOM 965 C C . VAL A 1 126 ? 0.615 10.945 4.364 1.00 98.56 126 VAL A C 1
ATOM 967 O O . VAL A 1 126 ? 0.392 11.408 5.485 1.00 98.56 126 VAL A O 1
ATOM 970 N N . VAL A 1 127 ? -0.241 10.123 3.758 1.00 98.00 127 VAL A N 1
ATOM 971 C CA . VAL A 1 127 ? -1.552 9.750 4.303 1.00 98.00 127 VAL A CA 1
ATOM 972 C C . VAL A 1 127 ? -1.405 9.015 5.633 1.00 98.00 127 VAL A C 1
ATOM 974 O O . VAL A 1 127 ? -2.061 9.397 6.605 1.00 98.00 127 VAL A O 1
ATOM 977 N N . HIS A 1 128 ? -0.491 8.049 5.743 1.00 98.38 128 HIS A N 1
ATOM 978 C CA . HIS A 1 128 ? -0.261 7.327 6.996 1.00 98.38 128 HIS A CA 1
ATOM 979 C C . HIS A 1 128 ? 0.299 8.213 8.109 1.00 98.38 128 HIS A C 1
ATOM 981 O O . HIS A 1 128 ? -0.079 8.044 9.272 1.00 98.38 128 HIS A O 1
ATOM 987 N N . LEU A 1 129 ? 1.154 9.187 7.786 1.00 98.44 129 LEU A N 1
ATOM 988 C CA . LEU A 1 129 ? 1.610 10.177 8.764 1.00 98.44 129 LEU A CA 1
ATOM 989 C C . LEU A 1 129 ? 0.457 11.072 9.238 1.00 98.44 129 LEU A C 1
ATOM 991 O O . LEU A 1 129 ? 0.313 11.311 10.442 1.00 98.44 129 LEU A O 1
ATOM 995 N N . LEU A 1 130 ? -0.398 11.529 8.318 1.00 98.38 130 LEU A N 1
ATOM 996 C CA . LEU A 1 130 ? -1.575 12.336 8.647 1.00 98.38 130 LEU A CA 1
ATOM 997 C C . LEU A 1 130 ? -2.571 11.554 9.511 1.00 98.38 130 LEU A C 1
ATOM 999 O O . LEU A 1 130 ? -3.023 12.058 10.543 1.00 98.38 130 LEU A O 1
ATOM 1003 N N . PHE A 1 131 ? -2.884 10.312 9.143 1.00 98.12 131 PHE A N 1
ATOM 1004 C CA . PHE A 1 131 ? -3.764 9.437 9.920 1.00 98.12 131 PHE A CA 1
ATOM 1005 C C . PHE A 1 131 ? -3.182 9.165 11.302 1.00 98.12 131 PHE A C 1
ATOM 1007 O O . PHE A 1 131 ? -3.885 9.311 12.306 1.00 98.12 131 PHE A O 1
ATOM 1014 N N . GLY A 1 132 ? -1.882 8.877 11.362 1.00 97.56 132 GLY A N 1
ATOM 1015 C CA . GLY A 1 132 ? -1.118 8.722 12.591 1.00 97.56 132 GLY A CA 1
ATOM 1016 C C . GLY A 1 132 ? -1.230 9.929 13.524 1.00 97.56 132 GLY A C 1
ATOM 1017 O O . GLY A 1 132 ? -1.483 9.788 14.725 1.00 97.56 132 GLY A O 1
ATOM 1018 N N . PHE A 1 133 ? -1.129 11.139 12.976 1.00 98.19 133 PHE A N 1
ATOM 1019 C CA . PHE A 1 133 ? -1.286 12.380 13.729 1.00 98.19 133 PHE A CA 1
ATOM 1020 C C . PHE A 1 133 ? -2.718 12.596 14.240 1.00 98.19 133 PHE A C 1
ATOM 1022 O O . PHE A 1 133 ? -2.921 12.945 15.409 1.00 98.19 133 PHE A O 1
ATOM 1029 N N . ILE A 1 134 ? -3.723 12.350 13.395 1.00 97.94 134 ILE A N 1
ATOM 1030 C CA . ILE A 1 134 ? -5.142 12.471 13.758 1.00 97.94 134 ILE A CA 1
ATOM 1031 C C . ILE A 1 134 ? -5.490 11.483 14.877 1.00 97.94 134 ILE A C 1
ATOM 1033 O O . ILE A 1 134 ? -6.059 11.872 15.903 1.00 97.94 134 ILE A O 1
ATOM 1037 N N . ILE A 1 135 ? -5.113 10.211 14.723 1.00 96.69 135 ILE A N 1
ATOM 1038 C CA . ILE A 1 135 ? -5.423 9.173 15.709 1.00 96.69 135 ILE A CA 1
ATOM 1039 C C . ILE A 1 135 ? -4.612 9.355 16.995 1.00 96.69 135 ILE A C 1
ATOM 1041 O O . ILE A 1 135 ? -5.120 9.089 18.086 1.00 96.69 135 ILE A O 1
ATOM 1045 N N . HIS A 1 136 ? -3.382 9.876 16.899 1.00 97.50 136 HIS A N 1
ATOM 1046 C CA . HIS A 1 136 ? -2.599 10.287 18.059 1.00 97.50 136 HIS A CA 1
ATOM 1047 C C . HIS A 1 136 ? -3.335 11.350 18.867 1.00 97.50 136 HIS A C 1
ATOM 1049 O O . HIS A 1 136 ? -3.556 11.144 20.055 1.00 97.50 136 HIS A O 1
ATOM 1055 N N . ARG A 1 137 ? -3.791 12.441 18.238 1.00 96.94 137 ARG A N 1
ATOM 1056 C CA . ARG A 1 137 ? -4.561 13.485 18.934 1.00 96.94 137 ARG A CA 1
ATOM 1057 C C . ARG A 1 137 ? -5.816 12.925 19.610 1.00 96.94 137 ARG A C 1
ATOM 1059 O O . ARG A 1 137 ? -6.073 13.261 20.762 1.00 96.94 137 ARG A O 1
ATOM 1066 N N . LYS A 1 138 ? -6.549 12.031 18.934 1.00 95.31 138 LYS A N 1
ATOM 1067 C CA . LYS A 1 138 ? -7.764 11.389 19.472 1.00 95.31 138 LYS A CA 1
ATOM 1068 C C . LYS A 1 138 ? -7.486 10.504 20.693 1.00 95.31 138 LYS A C 1
ATOM 1070 O O . LYS A 1 138 ? -8.278 10.495 21.629 1.00 95.31 138 LYS A O 1
ATOM 1075 N N . LEU A 1 139 ? -6.390 9.743 20.686 1.00 96.62 139 LEU A N 1
ATOM 1076 C CA . LEU A 1 139 ? -6.093 8.737 21.718 1.00 96.62 139 LEU A CA 1
ATOM 1077 C C . LEU A 1 139 ? -5.006 9.165 22.714 1.00 96.62 139 LEU A C 1
ATOM 1079 O O . LEU A 1 139 ? -4.692 8.405 23.630 1.00 96.62 139 LEU A O 1
ATOM 1083 N N . LYS A 1 140 ? -4.445 10.372 22.584 1.00 96.94 140 LYS A N 1
ATOM 1084 C CA . LYS A 1 140 ? -3.467 10.929 23.529 1.00 96.94 140 LYS A CA 1
ATOM 1085 C C . LYS A 1 140 ? -3.991 10.943 24.974 1.00 96.94 140 LYS A C 1
ATOM 1087 O O . LYS A 1 140 ? -3.256 10.469 25.839 1.00 96.94 140 LYS A O 1
ATOM 1092 N N . PRO A 1 141 ? -5.247 11.356 25.262 1.00 96.81 141 PRO A N 1
ATOM 1093 C CA . PRO A 1 141 ? -5.803 11.267 26.618 1.00 96.81 141 PRO A CA 1
ATOM 1094 C C . PRO A 1 141 ? -5.905 9.832 27.154 1.00 96.81 141 PRO A C 1
ATOM 1096 O O . PRO A 1 141 ? -5.968 9.629 28.358 1.00 96.81 141 PRO A O 1
ATOM 1099 N N . ARG A 1 142 ? -5.893 8.834 26.264 1.00 95.94 142 ARG A N 1
ATOM 1100 C CA . ARG A 1 142 ? -5.965 7.403 26.590 1.00 95.94 142 ARG A CA 1
ATOM 1101 C C . ARG A 1 142 ? -4.589 6.731 26.594 1.00 95.94 142 ARG A C 1
ATOM 1103 O O . ARG A 1 142 ? -4.486 5.518 26.471 1.00 95.94 142 ARG A O 1
ATOM 1110 N N . GLY A 1 143 ? -3.515 7.517 26.689 1.00 96.25 143 GLY A N 1
ATOM 1111 C CA . GLY A 1 143 ? -2.150 7.013 26.845 1.00 96.25 143 GLY A CA 1
ATOM 1112 C C . GLY A 1 143 ? -1.385 6.746 25.545 1.00 96.25 143 GLY A C 1
ATOM 1113 O O . GLY A 1 143 ? -0.263 6.239 25.606 1.00 96.25 143 GLY A O 1
ATOM 1114 N N . LYS A 1 144 ? -1.915 7.098 24.362 1.00 96.75 144 LYS A N 1
ATOM 1115 C CA . LYS A 1 144 ? -1.151 6.987 23.106 1.00 96.75 144 LYS A CA 1
ATOM 1116 C C . LYS A 1 144 ? -0.027 8.029 23.055 1.00 96.75 144 LYS A C 1
ATOM 1118 O O . LYS A 1 144 ? -0.284 9.228 23.040 1.00 96.75 144 LYS A O 1
ATOM 1123 N N . ARG A 1 145 ? 1.227 7.564 22.978 1.00 96.25 145 ARG A N 1
ATOM 1124 C CA . ARG A 1 145 ? 2.431 8.423 23.037 1.00 96.25 145 ARG A CA 1
ATOM 1125 C C . ARG A 1 145 ? 3.061 8.761 21.686 1.00 96.25 145 ARG A C 1
ATOM 1127 O O . ARG A 1 145 ? 3.745 9.766 21.583 1.00 96.25 145 ARG A O 1
ATOM 1134 N N . THR A 1 146 ? 2.829 7.952 20.656 1.00 96.62 146 THR A N 1
ATOM 1135 C CA . THR A 1 146 ? 3.460 8.112 19.334 1.00 96.62 146 THR A CA 1
ATOM 1136 C C . THR A 1 146 ? 2.423 8.382 18.248 1.00 96.62 146 THR A C 1
ATOM 1138 O O . THR A 1 146 ? 1.241 8.062 18.434 1.00 96.62 146 THR A O 1
ATOM 1141 N N . ILE A 1 147 ? 2.867 8.910 17.104 1.00 97.00 147 ILE A N 1
ATOM 1142 C CA . ILE A 1 147 ? 2.048 9.046 15.887 1.00 97.00 147 ILE A CA 1
ATOM 1143 C C . ILE A 1 147 ? 1.899 7.737 15.108 1.00 97.00 147 ILE A C 1
ATOM 1145 O O . ILE A 1 147 ? 1.120 7.685 14.174 1.00 97.00 147 ILE A O 1
ATOM 1149 N N . TYR A 1 148 ? 2.598 6.672 15.506 1.00 97.56 148 TYR A N 1
ATOM 1150 C CA . TYR A 1 148 ? 2.535 5.376 14.831 1.00 97.56 148 TYR A CA 1
ATOM 1151 C C . TYR A 1 148 ? 1.094 4.863 14.686 1.00 97.56 148 TYR A C 1
ATOM 1153 O O . TYR A 1 148 ? 0.383 4.742 15.690 1.00 97.56 148 TYR A O 1
ATOM 1161 N N . GLY A 1 149 ? 0.685 4.516 13.474 1.00 97.06 149 GLY A N 1
ATOM 1162 C CA . GLY A 1 149 ? -0.467 3.663 13.206 1.00 97.06 149 GLY A CA 1
ATOM 1163 C C . GLY A 1 149 ? -0.024 2.432 12.412 1.00 97.06 149 GLY A C 1
ATOM 1164 O O . GLY A 1 149 ? 1.025 2.482 11.771 1.00 97.06 149 GLY A O 1
ATOM 1165 N N . PRO A 1 150 ? -0.793 1.330 12.439 1.00 97.94 150 PRO A N 1
ATOM 1166 C CA . PRO A 1 150 ? -0.600 0.241 11.485 1.00 97.94 150 PRO A CA 1
ATOM 1167 C C . PRO A 1 150 ? -0.528 0.785 10.047 1.00 97.94 150 PRO A C 1
ATOM 1169 O O . PRO A 1 150 ? -1.274 1.703 9.700 1.00 97.94 150 PRO A O 1
ATOM 1172 N N . GLY A 1 151 ? 0.425 0.276 9.270 1.00 97.81 151 GLY A N 1
ATOM 1173 C CA . GLY A 1 151 ? 0.770 0.727 7.916 1.00 97.81 151 GLY A CA 1
ATOM 1174 C C . GLY A 1 151 ? 1.812 1.857 7.855 1.00 97.81 151 GLY A C 1
ATOM 1175 O O . GLY A 1 151 ? 2.412 2.083 6.808 1.00 97.81 151 GLY A O 1
ATOM 1176 N N . THR A 1 152 ? 2.097 2.564 8.961 1.00 98.25 152 THR A N 1
ATOM 1177 C CA . THR A 1 152 ? 3.074 3.671 8.945 1.00 98.25 152 THR A CA 1
ATOM 1178 C C . THR A 1 152 ? 4.496 3.194 8.650 1.00 98.25 152 THR A C 1
ATOM 1180 O O . THR A 1 152 ? 5.228 3.896 7.956 1.00 98.25 152 THR A O 1
ATOM 1183 N N . VAL A 1 153 ? 4.923 2.042 9.179 1.00 98.31 153 VAL A N 1
ATOM 1184 C CA . VAL A 1 153 ? 6.302 1.577 8.963 1.00 98.31 153 VAL A CA 1
ATOM 1185 C C . VAL A 1 153 ? 6.484 1.194 7.504 1.00 98.31 153 VAL A C 1
ATOM 1187 O O . VAL A 1 153 ? 7.328 1.774 6.836 1.00 98.31 153 VAL A O 1
ATOM 1190 N N . SER A 1 154 ? 5.662 0.290 6.989 1.00 98.38 154 SER A N 1
ATOM 1191 C CA . SER A 1 154 ? 5.680 -0.157 5.593 1.00 98.38 154 SER A CA 1
ATOM 1192 C C . SER A 1 154 ? 5.506 0.991 4.590 1.00 98.38 154 SER A C 1
ATOM 1194 O O . SER A 1 154 ? 6.174 0.983 3.556 1.00 98.38 154 SER A O 1
ATOM 1196 N N . ALA A 1 155 ? 4.724 2.028 4.906 1.00 98.50 155 ALA A N 1
ATOM 1197 C CA . ALA A 1 155 ? 4.649 3.227 4.072 1.00 98.50 155 ALA A CA 1
ATOM 1198 C C . ALA A 1 155 ? 5.983 4.000 4.018 1.00 98.50 155 ALA A C 1
ATOM 1200 O O . ALA A 1 155 ? 6.429 4.399 2.942 1.00 98.50 155 ALA A O 1
ATOM 1201 N N . LEU A 1 156 ? 6.658 4.177 5.158 1.00 98.50 156 LEU A N 1
ATOM 1202 C CA . LEU A 1 156 ? 7.900 4.957 5.248 1.00 98.50 156 LEU A CA 1
ATOM 1203 C C . LEU A 1 156 ? 9.161 4.185 4.851 1.00 98.50 156 LEU A C 1
ATOM 1205 O O . LEU A 1 156 ? 10.086 4.791 4.320 1.00 98.50 156 LEU A O 1
ATOM 1209 N N . VAL A 1 157 ? 9.231 2.882 5.134 1.00 98.06 157 VAL A N 1
ATOM 1210 C CA . VAL A 1 157 ? 10.425 2.049 4.888 1.00 98.06 157 VAL A CA 1
ATOM 1211 C C . VAL A 1 157 ? 10.269 1.109 3.696 1.00 98.06 157 VAL A C 1
ATOM 1213 O O . VAL A 1 157 ? 11.249 0.505 3.274 1.00 98.06 157 VAL A O 1
ATOM 1216 N N . GLY A 1 158 ? 9.059 0.985 3.154 1.00 98.06 158 GLY A N 1
ATOM 1217 C CA . GLY A 1 158 ? 8.776 0.236 1.935 1.00 98.06 158 GLY A CA 1
ATOM 1218 C C . GLY A 1 158 ? 8.393 1.171 0.793 1.00 98.06 158 GLY A C 1
ATOM 1219 O O . GLY A 1 158 ? 9.188 1.389 -0.119 1.00 98.06 158 GLY A O 1
ATOM 1220 N N . PHE A 1 159 ? 7.201 1.773 0.853 1.00 98.62 159 PHE A N 1
ATOM 1221 C CA . PHE A 1 159 ? 6.644 2.488 -0.302 1.00 98.62 159 PHE A CA 1
ATOM 1222 C C . PHE A 1 159 ? 7.445 3.738 -0.660 1.00 98.62 159 PHE A C 1
ATOM 1224 O O . PHE A 1 159 ? 7.750 3.949 -1.833 1.00 98.62 159 PHE A O 1
ATOM 1231 N N . LEU A 1 160 ? 7.830 4.543 0.332 1.00 98.69 160 LEU A N 1
ATOM 1232 C CA . LEU A 1 160 ? 8.605 5.758 0.098 1.00 98.69 160 LEU A CA 1
ATOM 1233 C C . LEU A 1 160 ? 9.988 5.471 -0.530 1.00 98.69 160 LEU A C 1
ATOM 1235 O O . LEU A 1 160 ? 10.303 6.106 -1.535 1.00 98.69 160 LEU A O 1
ATOM 1239 N N . PRO A 1 161 ? 10.799 4.508 -0.046 1.00 98.75 161 PRO A N 1
ATOM 1240 C CA . PRO A 1 161 ? 12.035 4.117 -0.723 1.00 98.75 161 PRO A CA 1
ATOM 1241 C C . PRO A 1 161 ? 11.834 3.669 -2.171 1.00 98.75 161 PRO A C 1
ATOM 1243 O O . PRO A 1 161 ? 12.584 4.096 -3.047 1.00 98.75 161 PRO A O 1
ATOM 1246 N N . VAL A 1 162 ? 10.805 2.865 -2.454 1.00 98.69 162 VAL A N 1
ATOM 1247 C CA . VAL A 1 162 ? 10.523 2.432 -3.832 1.00 98.69 162 VAL A CA 1
ATOM 1248 C C . VAL A 1 162 ? 10.083 3.614 -4.705 1.00 98.69 162 VAL A C 1
ATOM 1250 O O . VAL A 1 162 ? 10.504 3.719 -5.857 1.00 98.69 162 VAL A O 1
ATOM 1253 N N . ALA A 1 163 ? 9.316 4.558 -4.155 1.00 98.75 163 ALA A N 1
ATOM 1254 C CA . ALA A 1 163 ? 8.970 5.801 -4.838 1.00 98.75 163 ALA A CA 1
ATOM 1255 C C . ALA A 1 163 ? 10.205 6.677 -5.119 1.00 98.75 163 ALA A C 1
ATOM 1257 O O . ALA A 1 163 ? 10.300 7.265 -6.191 1.00 98.75 163 ALA A O 1
ATOM 1258 N N . ILE A 1 164 ? 11.189 6.724 -4.215 1.00 98.81 164 ILE A N 1
ATOM 1259 C CA . ILE A 1 164 ? 12.462 7.426 -4.449 1.00 98.81 164 ILE A CA 1
ATOM 1260 C C . ILE A 1 164 ? 13.250 6.762 -5.588 1.00 98.81 164 ILE A C 1
ATOM 1262 O O . ILE A 1 164 ? 13.776 7.468 -6.446 1.00 98.81 164 ILE A O 1
ATOM 1266 N N . ILE A 1 165 ? 13.290 5.426 -5.656 1.00 98.62 165 ILE A N 1
ATOM 1267 C CA . ILE A 1 165 ? 13.906 4.702 -6.786 1.00 98.62 165 ILE A CA 1
ATOM 1268 C C . ILE A 1 165 ? 13.216 5.085 -8.102 1.00 98.62 165 ILE A C 1
ATOM 1270 O O . ILE A 1 165 ? 13.887 5.428 -9.078 1.00 98.62 165 ILE A O 1
ATOM 1274 N N . ALA A 1 166 ? 11.879 5.085 -8.116 1.00 98.75 166 ALA A N 1
ATOM 1275 C CA . ALA A 1 166 ? 11.092 5.503 -9.272 1.00 98.75 166 ALA A CA 1
ATOM 1276 C C . ALA A 1 166 ? 11.398 6.955 -9.679 1.00 98.75 166 ALA A C 1
ATOM 1278 O O . ALA A 1 166 ? 11.625 7.221 -10.857 1.00 98.75 166 ALA A O 1
ATOM 1279 N N . TRP A 1 167 ? 11.467 7.877 -8.713 1.00 98.69 167 TRP A N 1
ATOM 1280 C CA . TRP A 1 167 ? 11.813 9.284 -8.933 1.00 98.69 167 TRP A CA 1
ATOM 1281 C C . TRP A 1 167 ? 13.187 9.449 -9.589 1.00 98.69 167 TRP A C 1
ATOM 1283 O O . TRP A 1 167 ? 13.312 10.148 -10.593 1.00 98.69 167 TRP A O 1
ATOM 1293 N N . VAL A 1 168 ? 14.212 8.789 -9.040 1.00 98.62 168 VAL A N 1
ATOM 1294 C CA . VAL A 1 168 ? 15.587 8.868 -9.555 1.00 98.62 168 VAL A CA 1
ATOM 1295 C C . VAL A 1 168 ? 15.653 8.369 -10.995 1.00 98.62 168 VAL A C 1
ATOM 1297 O O . VAL A 1 168 ? 16.248 9.032 -11.842 1.00 98.62 168 VAL A O 1
ATOM 1300 N N . TRP A 1 169 ? 15.006 7.240 -11.296 1.00 98.62 169 TRP A N 1
ATOM 1301 C CA . TRP A 1 169 ? 14.969 6.718 -12.659 1.00 98.62 169 TRP A CA 1
ATOM 1302 C C . TRP A 1 169 ? 14.228 7.663 -13.611 1.00 98.62 169 TRP A C 1
ATOM 1304 O O . TRP A 1 169 ? 14.773 8.011 -14.658 1.00 98.62 169 TRP A O 1
ATOM 1314 N N . LEU A 1 170 ? 13.043 8.151 -13.224 1.00 98.62 170 LEU A N 1
ATOM 1315 C CA . LEU A 1 170 ? 12.236 9.086 -14.019 1.00 98.62 170 LEU A CA 1
ATOM 1316 C C . LEU A 1 170 ? 12.982 10.386 -14.354 1.00 98.62 170 LEU A C 1
ATOM 1318 O O . LEU A 1 170 ? 12.778 10.928 -15.436 1.00 98.62 170 LEU A O 1
ATOM 1322 N N . GLY A 1 171 ? 13.886 10.851 -13.485 1.00 98.19 171 GLY A N 1
ATOM 1323 C CA . GLY A 1 171 ? 14.708 12.045 -13.724 1.00 98.19 171 GLY A CA 1
ATOM 1324 C C . GLY A 1 171 ? 15.643 11.954 -14.939 1.00 98.19 171 GLY A C 1
ATOM 1325 O O . GLY A 1 171 ? 16.156 12.974 -15.391 1.00 98.19 171 GLY A O 1
ATOM 1326 N N . SER A 1 172 ? 15.849 10.750 -15.481 1.00 97.19 172 SER A N 1
ATOM 1327 C CA . SER A 1 172 ? 16.643 10.500 -16.692 1.00 97.19 172 SER A CA 1
ATOM 1328 C C . SER A 1 172 ? 15.803 10.222 -17.946 1.00 97.19 172 SER A C 1
ATOM 1330 O O . SER A 1 172 ? 16.362 9.966 -19.010 1.00 97.19 172 SER A O 1
ATOM 1332 N N . GLN A 1 173 ? 14.471 10.241 -17.837 1.00 98.25 173 GLN A N 1
ATOM 1333 C CA . GLN A 1 173 ? 13.559 9.850 -18.912 1.00 98.25 173 GLN A CA 1
ATOM 1334 C C . GLN A 1 173 ? 12.910 11.069 -19.577 1.00 98.25 173 GLN A C 1
ATOM 1336 O O . GLN A 1 173 ? 12.694 12.105 -18.950 1.00 98.25 173 GLN A O 1
ATOM 1341 N N . SER A 1 174 ? 12.541 10.933 -20.854 1.00 97.62 174 SER A N 1
ATOM 1342 C CA . SER A 1 174 ? 11.662 11.900 -21.518 1.00 97.62 174 SER A CA 1
ATOM 1343 C C . SER A 1 174 ? 10.213 11.574 -21.163 1.00 97.62 174 SER A C 1
ATOM 1345 O O . SER A 1 174 ? 9.682 10.558 -21.602 1.00 97.62 174 SER A O 1
ATOM 1347 N N . ILE A 1 175 ? 9.593 12.409 -20.327 1.00 98.06 175 ILE A N 1
ATOM 1348 C CA . ILE A 1 175 ? 8.219 12.206 -19.854 1.00 98.06 175 ILE A CA 1
ATOM 1349 C C . ILE A 1 175 ? 7.252 12.984 -20.748 1.00 98.06 175 ILE A C 1
ATOM 1351 O O . ILE A 1 175 ? 7.319 14.213 -20.826 1.00 98.06 175 ILE A O 1
ATOM 1355 N N . GLY A 1 176 ? 6.332 12.274 -21.399 1.00 97.75 176 GLY A N 1
ATOM 1356 C CA . GLY A 1 176 ? 5.270 12.870 -22.199 1.00 97.75 176 GLY A CA 1
ATOM 1357 C C . GLY A 1 176 ? 4.041 13.242 -21.366 1.00 97.75 176 GLY A C 1
ATOM 1358 O O . GLY A 1 176 ? 3.764 12.667 -20.313 1.00 97.75 176 GLY A O 1
ATOM 1359 N N . GLY A 1 177 ? 3.226 14.173 -21.873 1.00 98.00 177 GLY A N 1
ATOM 1360 C CA . GLY A 1 177 ? 1.964 14.549 -21.217 1.00 98.00 177 GLY A CA 1
ATOM 1361 C C . GLY A 1 177 ? 0.986 13.375 -21.055 1.00 98.00 177 GLY A C 1
ATOM 1362 O O . GLY A 1 177 ? 0.268 13.300 -20.058 1.00 98.00 177 GLY A O 1
ATOM 1363 N N . TRP A 1 178 ? 0.998 12.420 -21.992 1.00 98.00 178 TRP A N 1
ATOM 1364 C CA . TRP A 1 178 ? 0.183 11.204 -21.904 1.00 98.00 178 TRP A CA 1
ATOM 1365 C C . TRP A 1 178 ? 0.628 10.258 -20.791 1.00 98.00 178 TRP A C 1
ATOM 1367 O O . TRP A 1 178 ? -0.234 9.640 -20.170 1.00 98.00 178 TRP A O 1
ATOM 1377 N N . ASP A 1 179 ? 1.926 10.186 -20.479 1.00 98.50 179 ASP A N 1
ATOM 1378 C CA . ASP A 1 179 ? 2.410 9.366 -19.365 1.00 98.50 179 ASP A CA 1
ATOM 1379 C C . ASP A 1 179 ? 1.825 9.857 -18.039 1.00 98.50 179 ASP A C 1
ATOM 1381 O O . ASP A 1 179 ? 1.342 9.070 -17.225 1.00 98.50 179 ASP A O 1
ATOM 1385 N N . ILE A 1 180 ? 1.795 11.180 -17.860 1.00 98.50 180 ILE A N 1
ATOM 1386 C CA . ILE A 1 180 ? 1.222 11.835 -16.683 1.00 98.50 180 ILE A CA 1
ATOM 1387 C C . ILE A 1 180 ? -0.296 11.622 -16.634 1.00 98.50 180 ILE A C 1
ATOM 1389 O O . ILE A 1 180 ? -0.830 11.251 -15.590 1.00 98.50 180 ILE A O 1
ATOM 1393 N N . ALA A 1 181 ? -1.000 11.823 -17.753 1.00 98.56 181 ALA A N 1
ATOM 1394 C CA . ALA A 1 181 ? -2.451 11.651 -17.813 1.00 98.56 181 ALA A CA 1
ATOM 1395 C C . ALA A 1 181 ? -2.875 10.209 -17.484 1.00 98.56 181 ALA A C 1
ATOM 1397 O O . ALA A 1 181 ? -3.801 9.999 -16.698 1.00 98.56 181 ALA A O 1
ATOM 1398 N N . ILE A 1 182 ? -2.166 9.216 -18.031 1.00 98.50 182 ILE A N 1
ATOM 1399 C CA . ILE A 1 182 ? -2.406 7.798 -17.742 1.00 98.50 182 ILE A CA 1
ATOM 1400 C C . ILE A 1 182 ? -2.080 7.489 -16.278 1.00 98.50 182 ILE A C 1
ATOM 1402 O O . ILE A 1 182 ? -2.866 6.812 -15.618 1.00 98.50 182 ILE A O 1
ATOM 1406 N N . ALA A 1 183 ? -0.979 8.014 -15.734 1.00 98.50 183 ALA A N 1
ATOM 1407 C CA . ALA A 1 183 ? -0.635 7.823 -14.327 1.00 98.50 183 ALA A CA 1
ATOM 1408 C C . ALA A 1 183 ? -1.719 8.370 -13.383 1.00 98.50 183 ALA A C 1
ATOM 1410 O O . ALA A 1 183 ? -2.141 7.682 -12.453 1.00 98.50 183 ALA A O 1
ATOM 1411 N N . ILE A 1 184 ? -2.225 9.578 -13.651 1.00 98.44 184 ILE A N 1
ATOM 1412 C CA . ILE A 1 184 ? -3.329 10.181 -12.890 1.00 98.44 184 ILE A CA 1
ATOM 1413 C C . ILE A 1 184 ? -4.591 9.323 -12.999 1.00 98.44 184 ILE A C 1
ATOM 1415 O O . ILE A 1 184 ? -5.258 9.095 -11.990 1.00 98.44 184 ILE A O 1
ATOM 1419 N N . LEU A 1 185 ? -4.909 8.815 -14.195 1.00 98.44 185 LEU A N 1
ATOM 1420 C CA . LEU A 1 185 ? -6.052 7.926 -14.394 1.00 98.44 185 LEU A CA 1
ATOM 1421 C C . LEU A 1 185 ? -5.916 6.637 -13.573 1.00 98.44 185 LEU A C 1
ATOM 1423 O O . LEU A 1 185 ? -6.879 6.241 -12.919 1.00 98.44 185 LEU A O 1
ATOM 1427 N N . ILE A 1 186 ? -4.732 6.015 -13.552 1.00 98.06 186 ILE A N 1
ATOM 1428 C CA . ILE A 1 186 ? -4.457 4.823 -12.733 1.00 98.06 186 ILE A CA 1
ATOM 1429 C C . ILE A 1 186 ? -4.738 5.123 -11.255 1.00 98.06 186 ILE A C 1
ATOM 1431 O O . ILE A 1 186 ? -5.494 4.390 -10.618 1.00 98.06 186 ILE A O 1
ATOM 1435 N N . ILE A 1 187 ? -4.204 6.227 -10.723 1.00 97.88 187 ILE A N 1
ATOM 1436 C CA . ILE A 1 187 ? -4.420 6.627 -9.323 1.00 97.88 187 ILE A CA 1
ATOM 1437 C C . ILE A 1 187 ? -5.895 6.911 -9.036 1.00 97.88 187 ILE A C 1
ATOM 1439 O O . ILE A 1 187 ? -6.427 6.454 -8.022 1.00 97.88 187 ILE A O 1
ATOM 1443 N N . ALA A 1 188 ? -6.582 7.621 -9.931 1.00 97.69 188 ALA A N 1
ATOM 1444 C CA . ALA A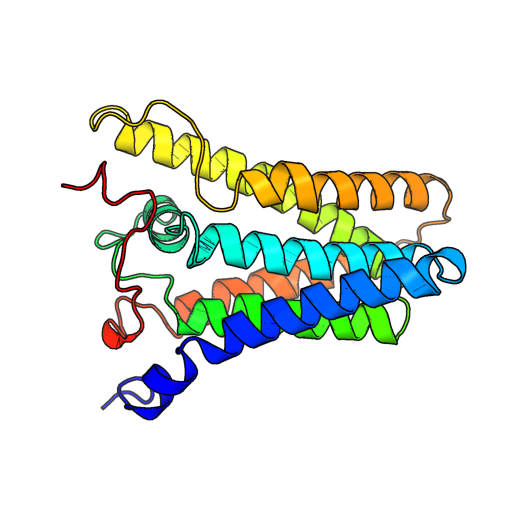 1 188 ? -8.001 7.923 -9.783 1.00 97.69 188 ALA A CA 1
ATOM 1445 C C . ALA A 1 188 ? -8.855 6.646 -9.760 1.00 97.69 188 ALA A C 1
ATOM 1447 O O . ALA A 1 188 ? -9.765 6.53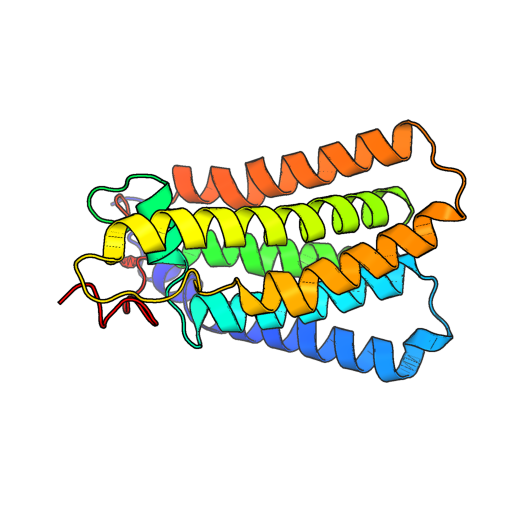6 -8.938 1.00 97.69 188 ALA A O 1
ATOM 1448 N N . VAL A 1 189 ? -8.542 5.663 -10.611 1.00 96.75 189 VAL A N 1
ATOM 1449 C CA . VAL A 1 189 ? -9.216 4.357 -10.623 1.00 96.75 189 VAL A CA 1
ATOM 1450 C C . VAL A 1 189 ? -8.908 3.575 -9.347 1.00 96.75 189 VAL A C 1
ATOM 1452 O O . VAL A 1 189 ? -9.835 3.061 -8.726 1.00 96.75 189 VAL A O 1
ATOM 1455 N N . MET A 1 190 ? -7.653 3.523 -8.898 1.00 95.56 190 MET A N 1
ATOM 1456 C CA . MET A 1 190 ? -7.293 2.837 -7.651 1.00 95.56 190 MET A CA 1
ATOM 1457 C C . MET A 1 190 ? -8.039 3.429 -6.447 1.00 95.56 190 MET A C 1
ATOM 1459 O O . MET A 1 190 ? -8.736 2.709 -5.731 1.00 95.56 190 MET A O 1
ATOM 1463 N N . ILE A 1 191 ? -7.976 4.749 -6.259 1.00 94.88 191 ILE A N 1
ATOM 1464 C CA . ILE A 1 191 ? -8.634 5.419 -5.131 1.00 94.88 191 ILE A CA 1
ATOM 1465 C C . ILE A 1 191 ? -10.157 5.336 -5.262 1.00 94.88 191 ILE A C 1
ATOM 1467 O O . ILE A 1 191 ? -10.844 4.977 -4.309 1.00 94.88 191 ILE A O 1
ATOM 1471 N N . GLY A 1 192 ? -10.711 5.671 -6.424 1.00 96.00 192 GLY A N 1
ATOM 1472 C CA . GLY A 1 192 ? -12.156 5.750 -6.620 1.00 96.00 192 GLY A CA 1
ATOM 1473 C C . GLY A 1 192 ? -12.834 4.383 -6.633 1.00 96.00 192 GLY A C 1
ATOM 1474 O O . GLY A 1 192 ? -13.826 4.181 -5.932 1.00 96.00 192 GLY A O 1
ATOM 1475 N N . VAL A 1 193 ? -12.299 3.449 -7.419 1.00 96.06 193 VAL A N 1
ATOM 1476 C CA . VAL A 1 193 ? -12.954 2.174 -7.743 1.00 96.06 193 VAL A CA 1
ATOM 1477 C C . VAL A 1 193 ? -12.510 1.045 -6.827 1.00 96.06 193 VAL A C 1
ATOM 1479 O O . VAL A 1 193 ? -13.360 0.256 -6.431 1.00 96.06 193 VAL A O 1
ATOM 1482 N N . LEU A 1 194 ? -11.225 0.947 -6.477 1.00 95.00 194 LEU A N 1
ATOM 1483 C CA . LEU A 1 194 ? -10.745 -0.162 -5.641 1.00 95.00 194 LEU A CA 1
ATOM 1484 C C . LEU A 1 194 ? -10.817 0.140 -4.148 1.00 95.00 194 LEU A C 1
ATOM 1486 O O . LEU A 1 194 ? -11.049 -0.782 -3.381 1.00 95.00 194 LEU A O 1
ATOM 1490 N N . ILE A 1 195 ? -10.683 1.405 -3.743 1.00 93.75 195 ILE A N 1
ATOM 1491 C CA . ILE A 1 195 ? -10.711 1.788 -2.324 1.00 93.75 195 ILE A CA 1
ATOM 1492 C C . ILE A 1 195 ? -12.082 2.352 -1.936 1.00 93.75 195 ILE A C 1
ATOM 1494 O O . ILE A 1 195 ? -12.816 1.770 -1.139 1.00 93.75 195 ILE A O 1
ATOM 1498 N N . ARG A 1 196 ? -12.472 3.506 -2.489 1.00 94.69 196 ARG A N 1
ATOM 1499 C CA . ARG A 1 196 ? -13.634 4.265 -1.992 1.00 94.69 196 ARG A CA 1
ATOM 1500 C C . ARG A 1 196 ? -14.964 3.586 -2.300 1.00 94.69 196 ARG A C 1
ATOM 1502 O O . ARG A 1 196 ? -15.826 3.531 -1.423 1.00 94.69 196 ARG A O 1
ATOM 1509 N N . LEU A 1 197 ? -15.150 3.082 -3.519 1.00 95.56 197 LEU A N 1
ATOM 1510 C CA . LEU A 1 197 ? -16.413 2.469 -3.926 1.00 95.56 197 LEU A CA 1
ATOM 1511 C C . LEU A 1 197 ? -16.761 1.218 -3.085 1.00 95.56 197 LEU A C 1
ATOM 1513 O O . LEU A 1 197 ? -17.880 1.182 -2.562 1.00 95.56 197 LEU A O 1
ATOM 1517 N N . PRO A 1 198 ? -15.851 0.248 -2.847 1.00 94.56 198 PRO A N 1
ATOM 1518 C CA . PRO A 1 198 ? -16.130 -0.903 -1.990 1.00 94.56 198 PRO A CA 1
ATOM 1519 C C . PRO A 1 198 ? -16.516 -0.513 -0.568 1.00 94.56 198 PRO A C 1
ATOM 1521 O O . PRO A 1 198 ? -17.479 -1.059 -0.041 1.00 94.56 198 PRO A O 1
ATOM 1524 N N . MET A 1 199 ? -15.856 0.482 0.030 1.00 93.62 199 MET A N 1
ATOM 1525 C CA . MET A 1 199 ? -16.198 0.956 1.378 1.00 93.62 199 MET A CA 1
ATOM 1526 C C . MET A 1 199 ? -17.595 1.588 1.473 1.00 93.62 199 MET A C 1
ATOM 1528 O O . MET A 1 199 ? -18.220 1.557 2.530 1.00 93.62 199 MET A O 1
ATOM 1532 N N . ILE A 1 200 ? -18.090 2.189 0.386 1.00 93.69 200 ILE A N 1
ATOM 1533 C CA . ILE A 1 200 ? -19.426 2.806 0.333 1.00 93.69 200 ILE A CA 1
ATOM 1534 C C . ILE A 1 200 ? -20.510 1.744 0.103 1.00 93.69 200 ILE A C 1
ATOM 1536 O O . ILE A 1 200 ? -21.569 1.764 0.744 1.00 93.69 200 ILE A O 1
ATOM 1540 N N . VAL A 1 201 ? -20.264 0.833 -0.843 1.00 93.62 201 VAL A N 1
ATOM 1541 C CA . VAL A 1 201 ? -21.232 -0.190 -1.269 1.00 93.62 201 VAL A CA 1
ATOM 1542 C C . VAL A 1 201 ? -21.323 -1.317 -0.244 1.00 93.62 201 VAL A C 1
ATOM 1544 O O . VAL A 1 201 ? -22.421 -1.771 0.084 1.00 93.62 201 VAL A O 1
ATOM 1547 N N . ILE A 1 202 ? -20.179 -1.719 0.302 1.00 92.75 202 ILE A N 1
ATOM 1548 C CA . ILE A 1 202 ? -20.006 -2.800 1.269 1.00 92.75 202 ILE A CA 1
ATOM 1549 C C . ILE A 1 202 ? -19.596 -2.186 2.611 1.00 92.75 202 ILE A C 1
ATOM 1551 O O . ILE A 1 202 ? -18.607 -2.578 3.207 1.00 92.75 202 ILE A O 1
ATOM 1555 N N . ASP A 1 203 ? -20.328 -1.180 3.083 1.00 92.44 203 ASP A N 1
ATOM 1556 C CA . ASP A 1 203 ? -20.045 -0.521 4.364 1.00 92.44 203 ASP A CA 1
ATOM 1557 C C . ASP A 1 203 ? -20.228 -1.504 5.532 1.00 92.44 203 ASP A C 1
ATOM 1559 O O . ASP A 1 203 ? -21.302 -2.088 5.695 1.00 92.44 203 ASP A O 1
ATOM 1563 N N . GLY A 1 204 ? -19.211 -1.659 6.384 1.00 90.06 204 GLY A N 1
ATOM 1564 C CA . GLY A 1 204 ? -19.261 -2.563 7.538 1.00 90.06 204 GLY A CA 1
ATOM 1565 C C . GLY A 1 204 ? -20.419 -2.282 8.500 1.00 90.06 204 GLY A C 1
ATOM 1566 O O . GLY A 1 204 ? -20.947 -3.200 9.114 1.00 90.06 204 GLY A O 1
ATOM 1567 N N . ARG A 1 205 ? -20.920 -1.044 8.573 1.00 92.38 205 ARG A N 1
ATOM 1568 C CA . ARG A 1 205 ? -22.094 -0.695 9.398 1.00 92.38 205 ARG A CA 1
ATOM 1569 C C . ARG A 1 205 ? -23.397 -1.276 8.847 1.00 92.38 205 ARG A C 1
ATOM 1571 O O . ARG A 1 205 ? -24.343 -1.462 9.604 1.00 92.38 205 ARG A O 1
ATOM 1578 N N . LYS A 1 206 ? -23.457 -1.541 7.537 1.00 91.81 206 LYS A N 1
ATOM 1579 C CA . LYS A 1 206 ? -24.575 -2.243 6.884 1.00 91.81 206 LYS A CA 1
ATOM 1580 C C . LYS A 1 206 ? -24.410 -3.765 6.950 1.00 91.81 206 LYS A C 1
ATOM 1582 O O . LYS A 1 206 ? -25.414 -4.468 6.895 1.00 91.81 206 LYS A O 1
ATOM 1587 N N . TYR A 1 207 ? -23.168 -4.241 7.067 1.00 91.31 207 TYR A N 1
ATOM 1588 C CA . TYR A 1 207 ? -22.785 -5.658 7.045 1.00 91.31 207 TYR A CA 1
ATOM 1589 C C . TYR A 1 207 ? -21.809 -5.985 8.194 1.00 91.31 207 TYR A C 1
ATOM 1591 O O . TYR A 1 207 ? -20.627 -6.260 7.950 1.00 91.31 207 TYR A O 1
ATOM 1599 N N . PRO A 1 208 ? -22.257 -5.910 9.462 1.00 91.50 208 PRO A N 1
ATOM 1600 C CA . PRO A 1 208 ? -21.384 -6.040 10.633 1.00 91.50 208 PRO A CA 1
ATOM 1601 C C . PRO A 1 208 ? -20.691 -7.405 10.734 1.00 91.50 208 PRO A C 1
ATOM 1603 O O . PRO A 1 208 ? -19.618 -7.515 11.322 1.00 91.50 208 PRO A O 1
ATOM 1606 N N . GLU A 1 209 ? -21.241 -8.449 10.116 1.00 91.62 209 GLU A N 1
ATOM 1607 C CA . GLU A 1 209 ? -20.624 -9.770 9.997 1.00 91.62 209 GLU A CA 1
ATOM 1608 C C . GLU A 1 209 ? -19.287 -9.756 9.232 1.00 91.62 209 GLU A C 1
ATOM 1610 O O . GLU A 1 209 ? -18.455 -10.654 9.409 1.00 91.62 209 GLU A O 1
ATOM 1615 N N . LEU A 1 210 ? -19.050 -8.736 8.401 1.00 93.75 210 LEU A N 1
ATOM 1616 C CA . LEU A 1 210 ? -17.805 -8.545 7.655 1.00 93.75 210 LEU A CA 1
ATOM 1617 C C . LEU A 1 210 ? -16.756 -7.752 8.443 1.00 93.75 210 LEU A C 1
ATOM 1619 O O . LEU A 1 210 ? -15.593 -7.740 8.032 1.00 93.75 210 LEU A O 1
ATOM 1623 N N . ALA A 1 211 ? -17.119 -7.143 9.575 1.00 94.12 211 ALA A N 1
ATOM 1624 C CA . ALA A 1 211 ? -16.199 -6.366 10.399 1.00 94.12 211 ALA A CA 1
ATOM 1625 C C . ALA A 1 211 ? -14.997 -7.198 10.879 1.00 94.12 211 ALA A C 1
ATOM 1627 O O . ALA A 1 211 ? -15.018 -8.438 10.938 1.00 94.12 211 ALA A O 1
ATOM 1628 N N . TYR A 1 212 ? -13.924 -6.496 11.230 1.00 93.81 212 TYR A N 1
ATOM 1629 C CA . TYR A 1 212 ? -12.777 -7.103 11.889 1.00 93.81 212 TYR A CA 1
ATOM 1630 C C . TYR A 1 212 ? -13.121 -7.468 13.333 1.00 93.81 212 TYR A C 1
ATOM 1632 O O . TYR A 1 212 ? -13.856 -6.770 14.023 1.00 93.81 212 TYR A O 1
ATOM 1640 N N . LYS A 1 213 ? -12.563 -8.584 13.807 1.00 90.62 213 LYS A N 1
ATOM 1641 C CA . LYS A 1 213 ? -12.841 -9.108 15.155 1.00 90.62 213 LYS A CA 1
ATOM 1642 C C . LYS A 1 213 ? -11.941 -8.521 16.246 1.00 90.62 213 LYS A C 1
ATOM 1644 O O . LYS A 1 213 ? -12.161 -8.782 17.422 1.00 90.62 213 LYS A O 1
ATOM 1649 N N . SER A 1 214 ? -10.894 -7.793 15.867 1.00 92.62 214 SER A N 1
ATOM 1650 C CA . SER A 1 214 ? -9.878 -7.260 16.775 1.00 92.62 214 SER A CA 1
ATOM 1651 C C . SER A 1 214 ? -9.472 -5.868 16.325 1.00 92.62 214 SER A C 1
ATOM 1653 O O . SER A 1 214 ? -9.256 -5.664 15.138 1.00 92.62 214 SER A O 1
ATOM 1655 N N . LEU A 1 215 ? -9.282 -4.949 17.276 1.00 94.69 215 LEU A N 1
ATOM 1656 C CA . LEU A 1 215 ? -8.769 -3.596 17.018 1.00 94.69 215 LEU A CA 1
ATOM 1657 C C . LEU A 1 215 ? -7.241 -3.560 16.850 1.00 94.69 215 LEU A C 1
ATOM 1659 O O . LEU A 1 215 ? -6.655 -2.481 16.722 1.00 94.69 215 LEU A O 1
ATOM 1663 N N . GLY A 1 216 ? -6.584 -4.724 16.928 1.00 96.19 216 GLY A N 1
ATOM 1664 C CA . GLY A 1 216 ? -5.136 -4.863 16.815 1.00 96.19 216 GLY A CA 1
ATOM 1665 C C . GLY A 1 216 ? -4.402 -3.965 17.807 1.00 96.19 216 GLY A C 1
ATOM 1666 O O . GLY A 1 216 ? -4.731 -3.931 19.002 1.00 96.19 216 GLY A O 1
ATOM 1667 N N . TYR A 1 217 ? -3.454 -3.183 17.288 1.00 96.69 217 TYR A N 1
ATOM 1668 C CA . TYR A 1 217 ? -2.647 -2.213 18.028 1.00 96.69 217 TYR A CA 1
ATOM 1669 C C . TYR A 1 217 ? -3.467 -1.283 18.937 1.00 96.69 217 TYR A C 1
ATOM 1671 O O . TYR A 1 217 ? -2.985 -0.885 20.004 1.00 96.69 217 TYR A O 1
ATOM 1679 N N . PHE A 1 218 ? -4.698 -0.933 18.549 1.00 97.06 218 PHE A N 1
ATOM 1680 C CA . PHE A 1 218 ? -5.515 0.041 19.274 1.00 97.06 218 PHE A CA 1
ATOM 1681 C C . PHE A 1 218 ? -6.264 -0.528 20.478 1.00 97.06 218 PHE A C 1
ATOM 1683 O O . PHE A 1 218 ? -6.727 0.251 21.309 1.00 97.06 218 PHE A O 1
ATOM 1690 N N . THR A 1 219 ? -6.311 -1.853 20.651 1.00 95.81 219 THR A N 1
ATOM 1691 C CA . THR A 1 219 ? -7.010 -2.516 21.771 1.00 95.81 219 THR A CA 1
ATOM 1692 C C . THR A 1 219 ? -6.607 -1.957 23.143 1.00 95.81 219 THR A C 1
ATOM 1694 O O . THR A 1 219 ? -7.434 -1.855 24.043 1.00 95.81 219 THR A O 1
ATOM 1697 N N . LYS A 1 220 ? -5.350 -1.532 23.307 1.00 93.56 220 LYS A N 1
ATOM 1698 C CA . LYS A 1 220 ? -4.812 -0.975 24.562 1.00 93.56 220 LYS A CA 1
ATOM 1699 C C . LYS A 1 220 ? -5.231 0.469 24.878 1.00 93.56 220 LYS A C 1
ATOM 1701 O O . LYS A 1 220 ? -4.901 0.956 25.950 1.00 93.56 220 LYS A O 1
ATOM 1706 N N . PHE A 1 221 ? -5.909 1.157 23.958 1.00 94.50 221 PHE A N 1
ATOM 1707 C CA . PHE A 1 221 ? -6.320 2.562 24.113 1.00 94.50 221 PHE A CA 1
ATOM 1708 C C . PHE A 1 221 ? -7.840 2.760 24.091 1.00 94.50 221 PHE A C 1
ATOM 1710 O O . PHE A 1 221 ? -8.301 3.899 24.128 1.00 94.50 221 PHE A O 1
ATOM 1717 N N . VAL A 1 222 ? -8.615 1.690 23.914 1.00 86.88 222 VAL A N 1
ATOM 1718 C CA . VAL A 1 222 ? -10.075 1.749 23.697 1.00 86.88 222 VAL A CA 1
ATOM 1719 C C . VAL A 1 222 ? -10.838 0.961 24.773 1.00 86.88 222 VAL A C 1
ATOM 1721 O O . VAL A 1 222 ? -12.056 0.857 24.705 1.00 86.88 222 VAL A O 1
ATOM 1724 N N . ARG A 1 223 ? -10.126 0.436 25.776 1.00 66.19 223 ARG A N 1
ATOM 1725 C CA . ARG A 1 223 ? -10.720 -0.138 26.988 1.00 66.19 223 ARG A CA 1
ATOM 1726 C C . ARG A 1 223 ? -11.057 0.947 28.000 1.00 66.19 223 ARG A C 1
ATOM 1728 O O . ARG A 1 223 ? -10.304 1.947 28.038 1.00 66.19 223 ARG A O 1
#

Organism: NCBI:txid1477021

Secondary structure (DSSP, 8-state):
--TTSSHHHHHHTSSHHHHHHHHHHHHHHHHHHHHGGGS-HHHHHHHHHHHHHHHHHIIIIISS--HHHHHHHHTT-SSTTT-SS-HHHHIIIIIHHHHHHHHHHHHT--HHHHHHHHHHHHHHHHHHHHHHHHHHHHHGGGT--S---TTHHHIIIIIHHHHHHHHHHHTTS---HHHHHHHHHHHHHIIIIIIIHHHHHT-TTT-GGGS-S--GGGGGG--